Protein AF-A0A3D1LJN3-F1 (afdb_monomer)

Sequence (270 aa):
MKQQLTRYVVLFALLAFSLPVADAAMQCNGCHGTTTPVDYRPLDEASRNPATGGFQGNHRTHMDAPAAPSACGTCHPGSPAYISGHRNGKIKISSRINNSPLITTYKNSTSAFNQSATPAQGSCNYVNCHFENVTPAWGSNPAATSCTTCHTTPP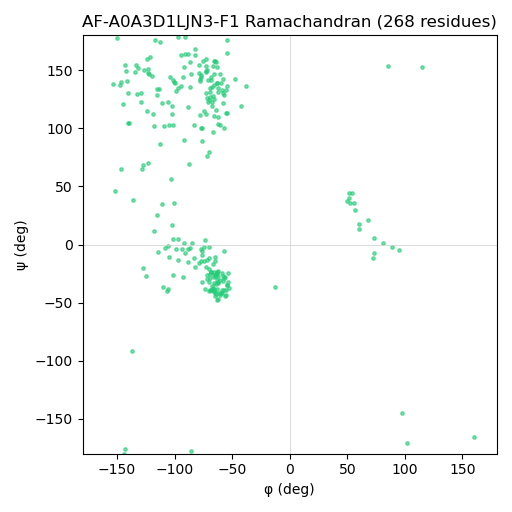NGGSSGAAGSHAKHAQYFPGTSNCLKCHANNTGFQHATSAGNRNLAISFAAAPNNGSGVYSGALNDYLPSQTNSFGNCTATYCHSPGTKSASFNPPNQIATWGGTLGCAGCHAAT

Secondary structure (DSSP, 8-state):
-HHHHHHHHHHHHHHHH----------GGGTSSEETTEE-SPEE-SS-BTTTTEESS-HHHHSPSSPPTTGGGGTSTTGGG--GGG-SSEEE--TTGGG-SS--EETTBSSEEE--SSPPP--EES-GGGTTPPPPPTT--GGG--HHHH--SS----TTTTHHHHHHHHHHS-SGGGGGGTB----S---TTT-SS----B---STTTTT--EE-S-SS--STTS-----EEES-GGGS-S--SSS----SS-EETTS---HHHHS---

pLDDT: mean 78.91, std 12.16, range [38.41, 94.62]

Mean predicted aligned error: 10.95 Å

Foldseek 3Di:
DVVVVVVVVVVVVVVVVPDPPPPPFCDLQLQAAHVVVDANHHAQDPFQDRVGNHHHFDRPVQDDPRDDQVRCCLFQPPSNVDTPPPPPQKGFGALQRPNQPHGKDFVNDRTIDGDDRDDDFGWIARYVQQLRHTDHTGNPDPVVDDPCSRCDVVRDDDPAFQVVLSVVVCVVQPDPVSVVQFFPDDPDDDGCVSPPPDFGHTFNCDPPLVGFWDWPFTRPQRRNPGPGDWTWIWRGPVQALPPPPDPGHHFCATDTGSDDQDNCRNHPDD

Radius of gyration: 29.04 Å; Cα contacts (8 Å, |Δi|>4): 415; chains: 1; bounding box: 102×29×74 Å

Solvent-accessible surface area (backbone atoms only — not comparable to full-atom values): 15836 Å² total; per-residue (Å²): 112,73,72,58,54,54,52,53,53,53,52,53,52,54,57,68,74,63,60,76,81,77,73,77,74,58,50,68,30,75,58,19,15,34,72,84,69,66,19,46,46,35,37,62,33,97,47,70,34,81,91,54,14,20,30,63,36,49,50,61,81,76,46,68,87,67,36,57,53,58,68,46,30,51,47,25,65,65,36,64,75,61,51,75,82,64,76,74,59,54,49,54,39,37,37,37,23,71,74,20,93,47,74,12,28,46,71,87,35,46,45,65,45,75,67,58,91,75,66,82,67,38,31,45,30,26,27,46,66,54,64,48,40,76,48,71,45,56,48,55,71,68,87,77,61,53,73,64,74,79,48,50,88,75,59,82,41,58,102,70,47,52,33,58,44,49,54,58,48,39,75,81,41,62,61,78,79,43,49,50,45,40,28,66,84,76,93,64,94,73,60,46,83,73,52,85,79,65,50,62,57,73,44,29,54,34,82,90,31,64,54,35,44,48,71,72,33,72,40,75,54,79,44,84,89,50,87,62,59,70,23,42,53,44,70,37,66,92,62,26,39,82,68,80,87,53,100,73,49,79,29,77,40,81,45,40,57,53,58,86,78,57,70,58,25,34,36,83,79,127

Structure (mmCIF, N/CA/C/O backbone):
data_AF-A0A3D1LJN3-F1
#
_entry.id   AF-A0A3D1LJN3-F1
#
loop_
_atom_site.group_PDB
_atom_site.id
_atom_site.type_symbol
_atom_site.label_atom_id
_atom_site.label_alt_id
_atom_site.label_comp_id
_atom_site.label_asym_id
_atom_site.label_entity_id
_atom_site.label_seq_id
_atom_site.pdbx_PDB_ins_code
_atom_site.Cartn_x
_atom_site.Cartn_y
_atom_site.Cartn_z
_atom_site.occupancy
_atom_site.B_iso_or_equiv
_atom_site.auth_seq_id
_atom_site.auth_comp_id
_atom_site.auth_asym_id
_atom_site.auth_atom_id
_atom_site.pdbx_PDB_model_num
ATOM 1 N N . MET A 1 1 ? -72.457 -0.306 32.632 1.00 60.03 1 MET A N 1
ATOM 2 C CA . MET A 1 1 ? -71.207 0.293 33.167 1.00 60.03 1 MET A CA 1
ATOM 3 C C . MET A 1 1 ? -70.113 -0.723 33.506 1.00 60.03 1 MET A C 1
ATOM 5 O O . MET A 1 1 ? -69.015 -0.554 32.996 1.00 60.03 1 MET A O 1
ATOM 9 N N . LYS A 1 2 ? -70.360 -1.786 34.294 1.00 53.78 2 LYS A N 1
ATOM 10 C CA . LYS A 1 2 ? -69.294 -2.723 34.730 1.00 53.78 2 LYS A CA 1
ATOM 11 C C . LYS A 1 2 ? -68.526 -3.426 33.591 1.00 53.78 2 LYS A C 1
ATOM 13 O O . LYS A 1 2 ? -67.308 -3.465 33.642 1.00 53.78 2 LYS A O 1
ATOM 18 N N . GLN A 1 3 ? -69.200 -3.889 32.533 1.00 56.59 3 GLN A N 1
ATOM 19 C CA . GLN A 1 3 ? -68.536 -4.565 31.399 1.00 56.59 3 GLN A CA 1
ATOM 20 C C . GLN A 1 3 ? -67.665 -3.646 30.524 1.00 56.59 3 GLN A C 1
ATOM 22 O O . GLN A 1 3 ? -66.691 -4.110 29.934 1.00 56.59 3 GLN A O 1
ATOM 27 N N . GLN A 1 4 ? -67.988 -2.351 30.433 1.00 58.22 4 GLN A N 1
ATOM 28 C CA . GLN A 1 4 ? -67.151 -1.408 29.687 1.00 58.22 4 GLN A CA 1
ATOM 29 C C . GLN A 1 4 ? -65.866 -1.091 30.453 1.00 58.22 4 GLN A C 1
ATOM 31 O O . GLN A 1 4 ? -64.800 -1.069 29.849 1.00 58.22 4 GLN A O 1
ATOM 36 N N . LEU A 1 5 ? -65.942 -0.964 31.782 1.00 65.75 5 LEU A N 1
ATOM 37 C CA . LEU A 1 5 ? -64.768 -0.721 32.620 1.00 65.75 5 LEU A CA 1
ATOM 38 C C . LEU A 1 5 ? -63.750 -1.873 32.529 1.00 65.75 5 LEU A C 1
ATOM 40 O O . LEU A 1 5 ? -62.558 -1.628 32.377 1.00 65.75 5 LEU A O 1
ATOM 44 N N . THR A 1 6 ? -64.212 -3.129 32.524 1.00 68.56 6 THR A N 1
ATOM 45 C CA . THR A 1 6 ? -63.332 -4.304 32.379 1.00 68.56 6 THR A CA 1
ATOM 46 C C . THR A 1 6 ? -62.656 -4.355 31.008 1.00 68.56 6 THR A C 1
ATOM 48 O O . THR A 1 6 ? -61.475 -4.679 30.924 1.00 68.56 6 THR A O 1
ATOM 51 N N . ARG A 1 7 ? -63.364 -3.984 29.930 1.00 68.31 7 ARG A N 1
ATOM 52 C CA . ARG A 1 7 ? -62.777 -3.911 28.582 1.00 68.31 7 ARG A CA 1
ATOM 53 C C . ARG A 1 7 ? -61.684 -2.850 28.483 1.00 68.31 7 ARG A C 1
ATOM 55 O O . ARG A 1 7 ? -60.641 -3.142 27.909 1.00 68.31 7 ARG A O 1
ATOM 62 N N . TYR A 1 8 ? -61.884 -1.668 29.066 1.00 69.31 8 TYR A N 1
ATOM 63 C CA . TYR A 1 8 ? -60.863 -0.617 29.053 1.00 69.31 8 TYR A CA 1
ATOM 64 C C . TYR A 1 8 ? -59.632 -0.986 29.887 1.00 69.31 8 TYR A C 1
ATOM 66 O O . TYR A 1 8 ? -58.520 -0.757 29.427 1.00 69.31 8 TYR A O 1
ATOM 74 N N . VAL A 1 9 ? -59.805 -1.625 31.050 1.00 71.38 9 VAL A N 1
ATOM 75 C CA . VAL A 1 9 ? -58.680 -2.075 31.894 1.00 71.38 9 VAL A CA 1
ATOM 76 C C . VAL A 1 9 ? -57.852 -3.166 31.205 1.00 71.38 9 VAL A C 1
ATOM 78 O O . VAL A 1 9 ? -56.626 -3.111 31.241 1.00 71.38 9 VAL A O 1
ATOM 81 N N . VAL A 1 10 ? -58.494 -4.121 30.522 1.00 70.81 10 VAL A N 1
ATOM 82 C CA . VAL A 1 10 ? -57.787 -5.177 29.773 1.00 70.81 10 VAL A CA 1
ATOM 83 C C . VAL A 1 10 ? -57.066 -4.610 28.545 1.00 70.81 10 VAL A C 1
ATOM 85 O O . VAL A 1 10 ? -55.932 -5.003 28.281 1.00 70.81 10 VAL A O 1
ATOM 88 N N . LEU A 1 11 ? -57.665 -3.648 27.829 1.00 67.75 11 LEU A N 1
ATOM 89 C CA . LEU A 1 11 ? -57.002 -2.979 26.702 1.00 67.75 11 LEU A CA 1
ATOM 90 C C . LEU A 1 11 ? -55.782 -2.161 27.158 1.00 67.75 11 LEU A C 1
ATOM 92 O O . LEU A 1 11 ? -54.745 -2.194 26.501 1.00 67.75 11 LEU A O 1
ATOM 96 N N . PHE A 1 12 ? -55.887 -1.462 28.294 1.00 64.38 12 PHE A N 1
ATOM 97 C CA . PHE A 1 12 ? -54.785 -0.678 28.863 1.00 64.38 12 PHE A CA 1
ATOM 98 C C . PHE A 1 12 ? -53.646 -1.570 29.370 1.00 64.38 12 PHE A C 1
ATOM 100 O O . PHE A 1 12 ? -52.478 -1.251 29.164 1.00 64.38 12 PHE A O 1
ATOM 107 N N . ALA A 1 13 ? -53.973 -2.713 29.983 1.00 63.62 13 ALA A N 1
ATOM 108 C CA . ALA A 1 13 ? -52.983 -3.699 30.402 1.00 63.62 13 ALA A CA 1
ATOM 109 C C . ALA A 1 13 ? -52.259 -4.317 29.194 1.00 63.62 13 ALA A C 1
ATOM 111 O O . ALA A 1 13 ? -51.035 -4.394 29.191 1.00 63.62 13 ALA A O 1
ATOM 112 N N . LEU A 1 14 ? -52.983 -4.683 28.132 1.00 62.03 14 LEU A N 1
ATOM 113 C CA . LEU A 1 14 ? -52.372 -5.223 26.912 1.00 62.03 14 LEU A CA 1
ATOM 114 C C . LEU A 1 14 ? -51.450 -4.207 26.221 1.00 62.03 14 LEU A C 1
ATOM 116 O O . LEU A 1 14 ? -50.375 -4.595 25.780 1.00 62.03 14 LEU A O 1
ATOM 120 N N . LEU A 1 15 ? -51.818 -2.919 26.202 1.00 60.72 15 LEU A N 1
ATOM 121 C CA . LEU A 1 15 ? -50.973 -1.837 25.677 1.00 60.72 15 LEU A CA 1
ATOM 122 C C . LEU A 1 15 ? -49.719 -1.582 26.532 1.00 60.72 15 LEU A C 1
ATOM 124 O O . LEU A 1 15 ? -48.657 -1.293 25.982 1.00 60.72 15 LEU A O 1
ATOM 128 N N . ALA A 1 16 ? -49.818 -1.720 27.858 1.00 60.47 16 ALA A N 1
ATOM 129 C CA . ALA A 1 16 ? -48.688 -1.544 28.773 1.00 60.47 16 ALA A CA 1
ATOM 130 C C . ALA A 1 16 ? -47.666 -2.697 28.701 1.00 60.47 16 ALA A C 1
ATOM 132 O O . ALA A 1 16 ? -46.477 -2.464 28.902 1.00 60.47 16 ALA A O 1
ATOM 133 N N . PHE A 1 17 ? -48.104 -3.919 28.373 1.00 59.41 17 PHE A N 1
ATOM 134 C CA . PHE A 1 17 ? -47.227 -5.091 28.216 1.00 59.41 17 PHE A CA 1
ATOM 135 C C . PHE A 1 17 ? -46.702 -5.302 26.785 1.00 59.41 17 PHE A C 1
ATOM 137 O O . PHE A 1 17 ? -45.839 -6.151 26.578 1.00 59.41 17 PHE A O 1
ATOM 144 N N . SER A 1 18 ? -47.185 -4.538 25.800 1.00 57.66 18 SER A N 1
ATOM 145 C CA . SER A 1 18 ? -46.732 -4.615 24.402 1.00 57.66 18 SER A CA 1
ATOM 146 C C . SER A 1 18 ? -45.676 -3.578 24.018 1.00 57.66 18 SER A C 1
ATOM 148 O O . SER A 1 18 ? -45.321 -3.492 22.844 1.00 57.66 18 SER A O 1
ATOM 150 N N . LEU A 1 19 ? -45.183 -2.768 24.960 1.00 55.41 19 LEU A N 1
ATOM 151 C CA . LEU A 1 19 ? -44.087 -1.850 24.666 1.00 55.41 19 LEU A CA 1
ATOM 152 C C . LEU A 1 19 ? -42.798 -2.670 24.525 1.00 55.41 19 LEU A C 1
ATOM 154 O O . LEU A 1 19 ? -42.343 -3.233 25.524 1.00 55.41 19 LEU A O 1
ATOM 158 N N . PRO A 1 20 ? -42.194 -2.769 23.325 1.00 57.88 20 PRO A N 1
ATOM 159 C CA . PRO A 1 20 ? -40.855 -3.313 23.231 1.00 57.88 20 PRO A CA 1
ATOM 160 C C . PRO A 1 20 ? -39.967 -2.433 24.108 1.00 57.88 20 PRO A C 1
ATOM 162 O O . PRO A 1 20 ? -39.899 -1.218 23.914 1.00 57.88 20 PRO A O 1
ATOM 165 N N . VAL A 1 21 ? -39.310 -3.036 25.097 1.00 56.06 21 VAL A N 1
ATOM 166 C CA . VAL A 1 21 ? -38.147 -2.419 25.730 1.00 56.06 21 VAL A CA 1
ATOM 167 C C . VAL A 1 21 ? -37.152 -2.156 24.607 1.00 56.06 21 VAL A C 1
ATOM 169 O O . VAL A 1 21 ? -36.501 -3.065 24.097 1.00 56.06 21 VAL A O 1
ATOM 172 N N . ALA A 1 22 ? -37.112 -0.910 24.146 1.00 52.47 22 ALA A N 1
ATOM 173 C CA . ALA A 1 22 ? -36.088 -0.433 23.244 1.00 52.47 22 ALA A CA 1
ATOM 174 C C . ALA A 1 22 ? -34.801 -0.315 24.063 1.00 52.47 22 ALA A C 1
ATOM 176 O O . ALA A 1 22 ? -34.413 0.775 24.477 1.00 52.47 22 ALA A O 1
ATOM 177 N N . ASP A 1 23 ? -34.160 -1.450 24.343 1.00 55.81 23 ASP A N 1
ATOM 178 C CA . ASP A 1 23 ? -32.767 -1.450 24.761 1.00 55.81 23 ASP A CA 1
ATOM 179 C C . ASP A 1 23 ? -31.979 -0.875 23.588 1.00 55.81 23 ASP A C 1
ATOM 181 O O . ASP A 1 23 ? -31.803 -1.514 22.545 1.00 55.81 23 ASP A O 1
ATOM 185 N N . ALA A 1 24 ? -31.569 0.385 23.718 1.00 59.25 24 ALA A N 1
ATOM 186 C CA . ALA A 1 24 ? -30.700 1.016 22.747 1.00 59.25 24 ALA A CA 1
ATOM 187 C C . ALA A 1 24 ? -29.401 0.205 22.709 1.00 59.25 24 ALA A C 1
ATOM 189 O O . ALA A 1 24 ? -28.572 0.293 23.616 1.00 59.25 24 ALA A O 1
ATOM 190 N N . ALA A 1 25 ? -29.246 -0.625 21.676 1.00 68.44 25 ALA A N 1
ATOM 191 C CA . ALA A 1 25 ? -28.063 -1.449 21.503 1.00 68.44 25 ALA A CA 1
ATOM 192 C C . ALA A 1 25 ? -26.828 -0.540 21.515 1.00 68.44 25 ALA A C 1
ATOM 194 O O . ALA A 1 25 ? -26.653 0.286 20.614 1.00 68.44 25 ALA A O 1
ATOM 195 N N . MET A 1 26 ? -25.987 -0.673 22.548 1.00 74.94 26 MET A N 1
ATOM 196 C CA . MET A 1 26 ? -24.767 0.117 22.672 1.00 74.94 26 MET A CA 1
ATOM 197 C C . MET A 1 26 ? -23.856 -0.213 21.490 1.00 74.94 26 MET A C 1
ATOM 199 O O . MET A 1 26 ? -23.301 -1.310 21.379 1.00 74.94 26 MET A O 1
ATOM 203 N N . GLN A 1 27 ? -23.733 0.772 20.609 1.00 82.44 27 GLN A N 1
ATOM 204 C CA . GLN A 1 27 ? -22.909 0.745 19.413 1.00 82.44 27 GLN A CA 1
ATOM 205 C C . GLN A 1 27 ? -21.423 0.841 19.782 1.00 82.44 27 GLN A C 1
ATOM 207 O O . GLN A 1 27 ? -21.073 1.326 20.861 1.00 82.44 27 GLN A O 1
ATOM 212 N N . CYS A 1 28 ? -20.528 0.429 18.876 1.00 83.38 28 CYS A N 1
ATOM 213 C CA . CYS A 1 28 ? -19.083 0.508 19.117 1.00 83.38 28 CYS A CA 1
ATOM 214 C C . CYS A 1 28 ? -18.631 1.931 19.503 1.00 83.38 28 CYS A C 1
ATOM 216 O O . CYS A 1 28 ? -17.786 2.069 20.381 1.00 83.38 28 CYS A O 1
ATOM 218 N N . ASN A 1 29 ? -19.254 2.978 18.954 1.00 84.12 29 ASN A N 1
ATOM 219 C CA . ASN A 1 29 ? -18.946 4.381 19.236 1.00 84.12 29 ASN A CA 1
ATOM 220 C C . ASN A 1 29 ? -19.459 4.899 20.579 1.00 84.12 29 ASN A C 1
ATOM 222 O O . ASN A 1 29 ? -19.086 5.993 20.983 1.00 84.12 29 ASN A O 1
ATOM 226 N N . GLY A 1 30 ? -20.227 4.092 21.314 1.00 82.31 30 GLY A N 1
ATOM 227 C CA . GLY A 1 30 ? -20.477 4.326 22.735 1.00 82.31 30 GLY A CA 1
ATOM 228 C C . GLY A 1 30 ? -19.274 3.992 23.627 1.00 82.31 30 GLY A C 1
ATOM 229 O O . GLY A 1 30 ? -19.264 4.352 24.798 1.00 82.31 30 GLY A O 1
ATOM 230 N N . CYS A 1 31 ? -18.268 3.282 23.106 1.00 82.56 31 CYS A N 1
ATOM 231 C CA . CYS A 1 31 ? -17.025 2.958 23.820 1.00 82.56 31 CYS A CA 1
ATOM 232 C C . CYS A 1 31 ? -15.753 3.342 23.040 1.00 82.56 31 CYS A C 1
ATOM 234 O O . CYS A 1 31 ? -14.689 3.449 23.647 1.00 82.56 31 CYS A O 1
ATOM 236 N N . HIS A 1 32 ? -15.851 3.512 21.719 1.00 85.69 32 HIS A N 1
ATOM 237 C CA . HIS A 1 32 ? -14.741 3.727 20.790 1.00 85.69 32 HIS A CA 1
ATOM 238 C C . HIS A 1 32 ? -15.101 4.769 19.723 1.00 85.69 32 HIS A C 1
ATOM 240 O O . HIS A 1 32 ? -15.790 4.448 18.760 1.00 85.69 32 HIS A O 1
ATOM 246 N N . GLY A 1 33 ? -14.587 5.992 19.837 1.00 87.88 33 GLY A N 1
ATOM 247 C CA . GLY A 1 33 ? -14.797 7.033 18.827 1.00 87.88 33 GLY A CA 1
ATOM 248 C C . GLY A 1 33 ? -15.929 8.000 19.170 1.00 87.88 33 GLY A C 1
ATOM 249 O O . GLY A 1 33 ? -16.083 8.370 20.327 1.00 87.88 33 GLY A O 1
ATOM 250 N N . THR A 1 34 ? -16.670 8.481 18.169 1.00 86.38 34 THR A N 1
ATOM 251 C CA . THR A 1 34 ? -17.609 9.609 18.317 1.00 86.38 34 THR A CA 1
ATOM 252 C C . THR A 1 34 ? -19.018 9.280 17.830 1.00 86.38 34 THR A C 1
ATOM 254 O O . THR A 1 34 ? -19.225 8.469 16.926 1.00 86.38 34 THR A O 1
ATOM 257 N N . THR A 1 35 ? -20.019 9.918 18.436 1.00 86.12 35 THR A N 1
ATOM 258 C CA . THR A 1 35 ? -21.441 9.767 18.081 1.00 86.12 35 THR A CA 1
ATOM 259 C C . THR A 1 35 ? -21.922 10.796 17.066 1.00 86.12 35 THR A C 1
ATOM 261 O O . THR A 1 35 ? -22.800 10.478 16.267 1.00 86.12 35 THR A O 1
ATOM 264 N N . THR A 1 36 ? -21.314 11.985 17.034 1.00 86.44 36 THR A N 1
ATOM 265 C CA . THR A 1 36 ? -21.682 13.057 16.102 1.00 86.44 36 THR A CA 1
ATOM 266 C C . THR A 1 36 ? -20.426 13.765 15.571 1.00 86.44 36 THR A C 1
ATOM 268 O O . THR A 1 36 ? -19.833 14.555 16.304 1.00 86.44 36 THR A O 1
ATOM 271 N N . PRO A 1 37 ? -20.006 13.510 14.315 1.00 87.88 37 PRO A N 1
ATOM 272 C CA . PRO A 1 37 ? -20.503 12.451 13.433 1.00 87.88 37 PRO A CA 1
ATOM 273 C C . PRO A 1 37 ? -20.197 11.053 13.996 1.00 87.88 37 PRO A C 1
ATOM 275 O O . PRO A 1 37 ? -19.271 10.879 14.796 1.00 87.88 37 PRO A O 1
ATOM 278 N N . VAL A 1 38 ? -20.978 10.057 13.568 1.00 88.88 38 VAL A N 1
ATOM 279 C CA . VAL A 1 38 ? -20.729 8.652 13.911 1.00 88.88 38 VAL A CA 1
ATOM 280 C C . VAL A 1 38 ? -19.393 8.230 13.310 1.00 88.88 38 VAL A C 1
ATOM 282 O O . VAL A 1 38 ? -19.236 8.203 12.092 1.00 88.88 38 VAL A O 1
ATOM 285 N N . ASP A 1 39 ? -18.440 7.894 14.170 1.00 90.88 39 ASP A N 1
ATOM 286 C CA . ASP A 1 39 ? -17.138 7.368 13.786 1.00 90.88 39 ASP A CA 1
ATOM 287 C C . ASP A 1 39 ? -16.698 6.342 14.824 1.00 90.88 39 ASP A C 1
ATOM 289 O O . ASP A 1 39 ? -16.584 6.650 16.009 1.00 90.88 39 ASP A O 1
ATOM 293 N N . TYR A 1 40 ? -16.459 5.115 14.378 1.00 89.44 40 TYR A N 1
ATOM 294 C CA . TYR A 1 40 ? -16.095 4.007 15.254 1.00 89.44 40 TYR A CA 1
ATOM 295 C C . TYR A 1 40 ? -14.585 3.918 15.516 1.00 89.44 40 TYR A C 1
ATOM 297 O O . TYR A 1 40 ? -14.142 3.063 16.287 1.00 89.44 40 TYR A O 1
ATOM 305 N N . ARG A 1 41 ? -13.775 4.786 14.887 1.00 90.62 41 ARG A N 1
ATOM 306 C CA . ARG A 1 41 ? -12.332 4.863 15.149 1.00 90.62 41 ARG A CA 1
ATOM 307 C C . ARG A 1 41 ? -12.092 5.452 16.542 1.00 90.62 41 ARG A C 1
ATOM 309 O O . ARG A 1 41 ? -12.520 6.591 16.786 1.00 90.62 41 ARG A O 1
ATOM 316 N N . PRO A 1 42 ? -11.358 4.748 17.427 1.00 90.19 42 PRO A N 1
ATOM 317 C CA . PRO A 1 42 ? -10.894 5.321 18.683 1.00 90.19 42 PRO A CA 1
ATOM 318 C C . PRO A 1 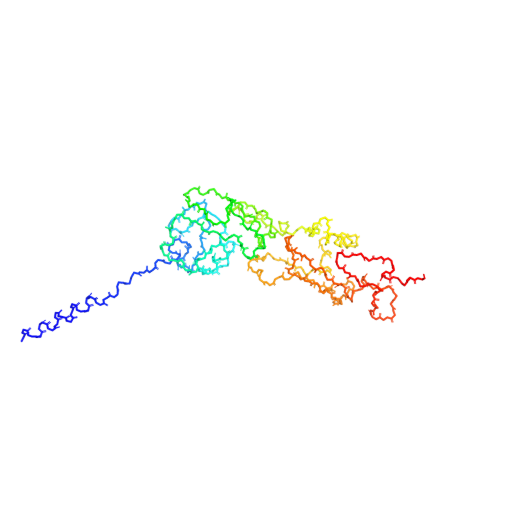42 ? -10.257 6.697 18.472 1.00 90.19 42 PRO A C 1
ATOM 320 O O . PRO A 1 42 ? -9.593 6.937 17.462 1.00 90.19 42 PRO A O 1
ATOM 323 N N . LEU A 1 43 ? -10.484 7.619 19.406 1.00 88.12 43 LEU A N 1
ATOM 324 C CA . LEU A 1 43 ? -9.670 8.830 19.474 1.00 88.12 43 LEU A CA 1
ATOM 325 C C . LEU A 1 43 ? -8.260 8.436 19.919 1.00 88.12 43 LEU A C 1
ATOM 327 O O . LEU A 1 43 ? -8.109 7.630 20.836 1.00 88.12 43 LEU A O 1
ATOM 331 N N . ASP A 1 44 ? -7.247 8.981 19.253 1.00 87.81 44 ASP A N 1
ATOM 332 C CA . ASP A 1 44 ? -5.851 8.741 19.604 1.00 87.81 44 ASP A CA 1
ATOM 333 C C . ASP A 1 44 ? -5.466 9.700 20.741 1.00 87.81 44 ASP A C 1
ATOM 335 O O . ASP A 1 44 ? -5.291 10.899 20.532 1.00 87.81 44 ASP A O 1
ATOM 339 N N . GLU A 1 45 ? -5.400 9.176 21.964 1.00 86.06 45 GLU A N 1
ATOM 340 C CA . GLU A 1 45 ? -5.122 9.937 23.190 1.00 86.06 45 GLU A CA 1
ATOM 341 C C . GLU A 1 45 ? -3.916 9.356 23.936 1.00 86.06 45 GLU A C 1
ATOM 343 O O . GLU A 1 45 ? -3.560 8.200 23.756 1.00 86.06 45 GLU A O 1
ATOM 348 N N . ALA A 1 46 ? -3.273 10.120 24.821 1.00 83.88 46 ALA A N 1
ATOM 349 C CA . ALA A 1 46 ? -2.101 9.626 25.558 1.00 83.88 46 ALA A CA 1
ATOM 350 C C . ALA A 1 46 ? -2.410 8.414 26.465 1.00 83.88 46 ALA A C 1
ATOM 352 O O . ALA A 1 46 ? -1.515 7.642 26.811 1.00 83.88 46 ALA A O 1
ATOM 353 N N . SER A 1 47 ? -3.673 8.241 26.854 1.00 82.12 47 SER A N 1
ATOM 354 C CA . SER A 1 47 ? -4.146 7.166 27.722 1.00 82.12 47 SER A CA 1
ATOM 355 C C . SER A 1 47 ? -5.597 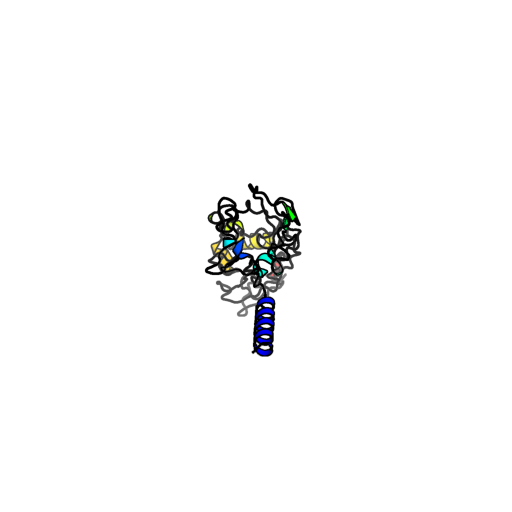6.800 27.393 1.00 82.12 47 SER A C 1
ATOM 357 O O . SER A 1 47 ? -6.218 7.373 26.499 1.00 82.12 47 SER A O 1
ATOM 359 N N . ARG A 1 48 ? -6.143 5.790 28.083 1.00 83.12 48 ARG A N 1
ATOM 360 C CA . ARG A 1 48 ? -7.551 5.418 27.926 1.00 83.12 48 ARG A CA 1
ATOM 361 C C . ARG A 1 48 ? -8.450 6.488 28.545 1.00 83.12 48 ARG A C 1
ATOM 363 O O . ARG A 1 48 ? -8.395 6.698 29.754 1.00 83.12 48 ARG A O 1
ATOM 370 N N . ASN A 1 49 ? -9.350 7.045 27.747 1.00 84.38 49 ASN A N 1
ATOM 371 C CA . ASN A 1 49 ? -10.345 8.017 28.174 1.00 84.38 49 ASN A CA 1
ATOM 372 C C . ASN A 1 49 ? -11.762 7.458 27.962 1.00 84.38 49 ASN A C 1
ATOM 374 O O . ASN A 1 49 ? -12.265 7.428 26.838 1.00 84.38 49 ASN A O 1
ATOM 378 N N . PRO A 1 50 ? -12.429 6.980 29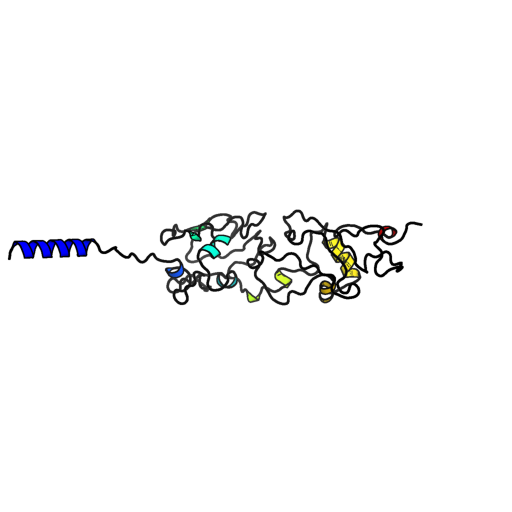.029 1.00 78.50 50 PRO A N 1
ATOM 379 C CA . PRO A 1 50 ? -13.766 6.400 28.919 1.00 78.50 50 PRO A CA 1
ATOM 380 C C . PRO A 1 50 ? -14.851 7.393 28.491 1.00 78.50 50 PRO A C 1
ATOM 382 O O . PRO A 1 50 ? -15.873 6.952 27.979 1.00 78.50 50 PRO A O 1
ATOM 385 N N . ALA A 1 51 ? -14.655 8.699 28.711 1.00 80.88 51 ALA A N 1
ATOM 386 C CA . ALA A 1 51 ? -15.647 9.719 28.371 1.00 80.88 51 ALA A CA 1
ATOM 387 C C . ALA A 1 51 ? -15.682 10.006 26.864 1.00 80.88 51 ALA A C 1
ATOM 389 O O . ALA A 1 51 ? -16.737 10.305 26.314 1.00 80.88 51 ALA A O 1
ATOM 390 N N . THR A 1 52 ? -14.532 9.896 26.202 1.00 79.12 52 THR A N 1
ATOM 391 C CA . THR A 1 52 ? -14.376 10.154 24.765 1.00 79.12 52 THR A CA 1
ATOM 392 C C . THR A 1 52 ? -14.247 8.865 23.949 1.00 79.12 52 THR A C 1
ATOM 394 O O . THR A 1 52 ? -14.276 8.901 22.724 1.00 79.12 52 THR A O 1
ATOM 397 N N . GLY A 1 53 ? -14.060 7.714 24.604 1.00 79.75 53 GLY A N 1
ATOM 398 C CA . GLY A 1 53 ? -13.686 6.466 23.937 1.00 79.75 53 GLY A CA 1
ATOM 399 C C . GLY A 1 53 ? -12.267 6.497 23.357 1.00 79.75 53 GLY A C 1
ATOM 400 O O . GLY A 1 53 ? -11.971 5.742 22.426 1.00 79.75 53 GLY A O 1
ATOM 401 N N . GLY A 1 54 ? -11.413 7.392 23.866 1.00 85.50 54 GLY A N 1
ATOM 402 C CA . GLY A 1 54 ? -10.023 7.556 23.455 1.00 85.50 54 GLY A CA 1
ATOM 403 C C . GLY A 1 54 ? -9.099 6.481 24.022 1.00 85.50 54 GLY A C 1
ATOM 404 O O . GLY A 1 54 ? -9.303 5.976 25.130 1.00 85.50 54 GLY A O 1
ATOM 405 N N . PHE A 1 55 ? -8.084 6.108 23.248 1.00 86.25 55 PHE A N 1
ATOM 406 C CA . PHE A 1 55 ? -7.060 5.136 23.620 1.00 86.25 55 PHE A CA 1
ATOM 407 C C . PHE A 1 55 ? -5.707 5.554 23.057 1.00 86.25 55 PHE A C 1
ATOM 409 O O . PHE A 1 55 ? -5.621 6.187 22.008 1.00 86.25 55 PHE A O 1
ATOM 416 N N . GLN A 1 56 ? -4.641 5.099 23.710 1.00 87.19 56 GLN A N 1
ATOM 417 C CA . GLN A 1 56 ? -3.300 5.237 23.166 1.00 87.19 56 GLN A CA 1
ATOM 418 C C . GLN A 1 56 ? -3.126 4.407 21.899 1.00 87.19 56 GLN A C 1
ATOM 420 O O . GLN A 1 56 ? -3.363 3.195 21.888 1.00 87.19 56 GLN A O 1
ATOM 425 N N . GLY A 1 57 ? -2.709 5.079 20.831 1.00 88.94 57 GLY A N 1
ATOM 426 C CA . GLY A 1 57 ? -2.555 4.483 19.519 1.00 88.94 57 GLY A CA 1
ATOM 427 C C . GLY A 1 57 ? -2.538 5.513 18.404 1.00 88.94 57 GLY A C 1
ATOM 428 O O . GLY A 1 57 ? -2.349 6.696 18.655 1.00 88.94 57 GLY A O 1
ATOM 429 N N . ASN A 1 58 ? -2.706 5.008 17.183 1.00 88.69 58 ASN A N 1
ATOM 430 C CA . ASN A 1 58 ? -2.752 5.780 15.942 1.00 88.69 58 ASN A CA 1
ATOM 431 C C . ASN A 1 58 ? -3.905 5.285 15.038 1.00 88.69 58 ASN A C 1
ATOM 433 O O . ASN A 1 58 ? -3.743 5.142 13.826 1.00 88.69 58 ASN A O 1
ATOM 437 N N . HIS A 1 59 ? -5.059 4.924 15.603 1.00 89.50 59 HIS A N 1
ATOM 438 C CA . HIS A 1 59 ? -6.190 4.382 14.841 1.00 89.50 59 HIS A CA 1
ATOM 439 C C . HIS A 1 59 ? -6.675 5.353 13.765 1.00 89.50 59 HIS A C 1
ATOM 441 O O . HIS A 1 59 ? -6.981 4.926 12.650 1.00 89.50 59 HIS A O 1
ATOM 447 N N . ARG A 1 60 ? -6.714 6.658 14.061 1.00 87.12 60 ARG A N 1
ATOM 448 C CA . ARG A 1 60 ? -7.220 7.665 13.117 1.00 87.12 60 ARG A CA 1
ATOM 449 C C . ARG A 1 60 ? -6.273 7.926 11.960 1.00 87.12 60 ARG A C 1
ATOM 451 O O . ARG A 1 60 ? -6.727 8.413 10.932 1.00 87.12 60 ARG A O 1
ATOM 458 N N . THR A 1 61 ? -4.996 7.573 12.095 1.00 83.25 61 THR A N 1
ATOM 459 C CA . THR A 1 61 ? -4.039 7.646 10.983 1.00 83.25 61 THR A CA 1
ATOM 460 C C . THR A 1 61 ? -4.005 6.377 10.138 1.00 83.25 61 THR A C 1
ATOM 462 O O . THR A 1 61 ? -3.453 6.408 9.043 1.00 83.25 61 THR A O 1
ATOM 465 N N . HIS A 1 62 ? -4.563 5.266 10.632 1.00 85.25 62 HIS A N 1
ATOM 466 C CA . HIS A 1 62 ? -4.570 3.979 9.927 1.00 85.25 62 HIS A CA 1
ATOM 467 C C . HIS A 1 62 ? -5.879 3.684 9.188 1.00 85.25 62 HIS A C 1
ATOM 469 O O . HIS A 1 62 ? -6.010 2.646 8.535 1.00 85.25 62 HIS A O 1
ATOM 475 N N . MET A 1 63 ? -6.871 4.563 9.319 1.00 84.44 63 MET A N 1
ATOM 476 C CA . MET A 1 63 ? -8.224 4.343 8.823 1.00 84.44 63 MET A CA 1
ATOM 477 C C . MET A 1 63 ? -8.837 5.661 8.363 1.00 84.44 63 MET A C 1
ATOM 479 O O . MET A 1 63 ? -8.707 6.668 9.057 1.00 84.44 63 MET A O 1
ATOM 483 N N . ASP A 1 64 ? -9.565 5.638 7.249 1.00 83.69 64 ASP A N 1
ATOM 484 C CA . ASP A 1 64 ? -10.293 6.806 6.751 1.00 83.69 64 ASP A CA 1
ATOM 485 C C . ASP A 1 64 ? -11.450 7.209 7.677 1.00 83.69 64 ASP A C 1
ATOM 487 O O . ASP A 1 64 ? -12.002 6.398 8.425 1.00 83.69 64 ASP A O 1
ATOM 491 N N . ALA A 1 65 ? -11.796 8.495 7.639 1.00 86.88 65 ALA A N 1
ATOM 492 C CA . ALA A 1 65 ? -12.897 9.072 8.397 1.00 86.88 65 ALA A CA 1
ATOM 493 C C . ALA A 1 65 ? -14.185 9.118 7.560 1.00 86.88 65 ALA A C 1
ATOM 495 O O . ALA A 1 65 ? -14.122 9.615 6.434 1.00 86.88 65 ALA A O 1
ATOM 496 N N . PRO A 1 66 ? -15.358 8.758 8.112 1.00 89.12 66 PRO A N 1
ATOM 497 C CA . PRO A 1 66 ? -15.582 7.931 9.303 1.00 89.12 66 PRO A CA 1
ATOM 498 C C . PRO A 1 66 ? -15.408 6.436 8.982 1.00 89.12 66 PRO A C 1
ATOM 500 O O . PRO A 1 66 ? -15.644 6.017 7.850 1.00 89.12 66 PRO A O 1
ATOM 503 N N . ALA A 1 67 ? -15.066 5.605 9.971 1.00 88.81 67 ALA A N 1
ATOM 504 C CA . ALA A 1 67 ? -14.991 4.156 9.749 1.00 88.81 67 ALA A CA 1
ATOM 505 C C . ALA A 1 67 ? -16.194 3.422 10.337 1.00 88.81 67 ALA A C 1
ATOM 507 O O . ALA A 1 67 ? -16.634 3.776 11.424 1.00 88.81 67 ALA A O 1
ATOM 508 N N . ALA A 1 68 ? -16.657 2.367 9.654 1.00 88.81 68 ALA A N 1
ATOM 509 C CA . ALA A 1 68 ? -17.658 1.401 10.125 1.00 88.81 68 ALA A CA 1
ATOM 510 C C . ALA A 1 68 ? -17.004 0.192 10.839 1.00 88.81 68 ALA A C 1
ATOM 512 O O . ALA A 1 68 ? -15.816 -0.061 10.623 1.00 88.81 68 ALA A O 1
ATOM 513 N N . PRO A 1 69 ? -17.747 -0.627 11.617 1.00 87.62 69 PRO A N 1
ATOM 514 C CA . PRO A 1 69 ? -17.187 -1.790 12.323 1.00 87.62 69 PRO A CA 1
ATOM 515 C C . PRO A 1 69 ? -16.462 -2.803 11.425 1.00 87.62 69 PRO A C 1
ATOM 517 O O . PRO A 1 69 ? -15.538 -3.487 11.871 1.00 87.62 69 PRO A O 1
ATOM 520 N N . SER A 1 70 ? -16.850 -2.893 10.149 1.00 88.25 70 SER A N 1
ATOM 521 C CA . SER A 1 70 ? -16.198 -3.753 9.159 1.00 88.25 70 SER A CA 1
ATOM 522 C C . SER A 1 70 ? -14.765 -3.337 8.839 1.00 88.25 70 SER A C 1
ATOM 524 O O . SER A 1 70 ? -13.916 -4.204 8.644 1.00 88.25 70 SER A O 1
ATOM 526 N N . ALA A 1 71 ? -14.466 -2.037 8.866 1.00 88.81 71 ALA A N 1
ATOM 527 C CA . ALA A 1 71 ? -13.126 -1.519 8.602 1.00 88.81 71 ALA A CA 1
ATOM 528 C C . ALA A 1 71 ? -12.118 -1.956 9.679 1.00 88.81 71 ALA A C 1
ATOM 530 O O . ALA A 1 71 ? -10.934 -2.129 9.394 1.00 88.81 71 ALA A O 1
ATOM 531 N N . CYS A 1 72 ? -12.585 -2.203 10.906 1.00 89.38 72 CYS A N 1
ATOM 532 C CA . CYS A 1 72 ? -11.747 -2.712 11.989 1.00 89.38 72 CYS A CA 1
ATOM 533 C C . CYS A 1 72 ? -11.324 -4.174 11.755 1.00 89.38 72 CYS A C 1
ATOM 535 O O . CYS A 1 72 ? -10.322 -4.607 12.321 1.00 89.38 72 CYS A O 1
ATOM 537 N N . GLY A 1 73 ? -12.049 -4.924 10.913 1.00 90.50 73 GLY A N 1
ATOM 538 C CA . GLY A 1 73 ? -11.893 -6.371 10.728 1.00 90.50 73 GLY A CA 1
ATOM 539 C C . GLY A 1 73 ? -10.540 -6.776 10.151 1.00 90.50 73 GLY A C 1
ATOM 540 O O . GLY A 1 73 ? -10.055 -7.869 10.437 1.00 90.50 73 GLY A O 1
ATOM 541 N N . THR A 1 74 ? -9.900 -5.864 9.413 1.00 89.50 74 THR A N 1
ATOM 542 C CA . THR A 1 74 ? -8.538 -6.018 8.880 1.00 89.50 74 THR A CA 1
ATOM 543 C C . THR A 1 74 ? -7.521 -6.316 9.981 1.00 89.50 74 THR A C 1
ATOM 545 O O . THR A 1 74 ? -6.622 -7.138 9.791 1.00 89.50 74 THR A O 1
ATOM 548 N N . CYS A 1 75 ? -7.678 -5.669 11.140 1.00 91.31 75 CYS A N 1
ATOM 549 C CA . CYS A 1 75 ? -6.795 -5.832 12.293 1.00 91.31 75 CYS A CA 1
ATOM 550 C C . CYS A 1 75 ? -7.454 -6.652 13.404 1.00 91.31 75 CYS A C 1
ATOM 552 O O . CYS A 1 75 ? -6.785 -7.466 14.028 1.00 91.31 75 CYS A O 1
ATOM 554 N N . HIS A 1 76 ? -8.750 -6.468 13.644 1.00 91.94 76 HIS A N 1
ATOM 555 C CA . HIS A 1 76 ? -9.514 -7.058 14.741 1.00 91.94 76 HIS A CA 1
ATOM 556 C C . HIS A 1 76 ? -10.549 -8.059 14.204 1.00 91.94 76 HIS A C 1
ATOM 558 O O . HIS A 1 76 ? -11.708 -7.693 13.986 1.00 91.94 76 HIS A O 1
ATOM 564 N N . PRO A 1 77 ? -10.172 -9.333 13.992 1.00 90.44 77 PRO A N 1
ATOM 565 C CA . PRO A 1 77 ? -11.057 -10.314 13.375 1.00 90.44 77 PRO A CA 1
ATOM 566 C C . PRO A 1 77 ? -12.347 -10.487 14.185 1.00 90.44 77 PRO A C 1
ATOM 568 O O . PRO A 1 77 ? -12.316 -10.650 15.406 1.00 90.44 77 PRO A O 1
ATOM 571 N N . GLY A 1 78 ? -13.484 -10.469 13.486 1.00 88.75 78 GLY A N 1
ATOM 572 C CA . GLY A 1 78 ? -14.817 -10.565 14.087 1.00 88.75 78 GLY A CA 1
ATOM 573 C C . GLY A 1 78 ? -15.446 -9.227 14.487 1.00 88.75 78 GLY A C 1
ATOM 574 O O . GLY A 1 78 ? -16.611 -9.226 14.879 1.00 88.75 78 GLY A O 1
ATOM 575 N N . SER A 1 79 ? -14.750 -8.095 14.318 1.00 89.25 79 SER A N 1
ATOM 576 C CA . SER A 1 79 ? -15.302 -6.766 14.623 1.00 89.25 79 SER A CA 1
ATOM 577 C C . SER A 1 79 ? -16.637 -6.407 13.952 1.00 89.25 79 SER A C 1
ATOM 579 O O . SER A 1 79 ? -17.412 -5.714 14.608 1.00 89.25 79 SER A O 1
ATOM 581 N N . PRO A 1 80 ? -16.984 -6.864 12.723 1.00 87.25 80 PRO A N 1
ATOM 582 C CA . PRO A 1 80 ? -18.292 -6.548 12.144 1.00 87.25 80 PRO A CA 1
ATOM 583 C C . PRO A 1 80 ? -19.469 -7.116 12.953 1.00 87.25 80 PRO A C 1
ATOM 585 O O . PRO A 1 80 ? -20.578 -6.606 12.850 1.00 87.25 80 PRO A O 1
ATOM 588 N N . ALA A 1 81 ? -19.234 -8.172 13.739 1.00 86.50 81 ALA A N 1
ATOM 589 C CA . ALA A 1 81 ? -20.245 -8.850 14.548 1.00 86.50 81 ALA A CA 1
ATOM 590 C C . ALA A 1 81 ? -20.192 -8.450 16.034 1.00 86.50 81 ALA A C 1
ATOM 592 O O . ALA A 1 81 ? -20.886 -9.041 16.863 1.00 86.50 81 ALA A O 1
ATOM 593 N N . TYR A 1 82 ? -19.337 -7.493 16.409 1.00 82.56 82 TYR A N 1
ATOM 594 C CA . TYR A 1 82 ? -19.205 -7.084 17.801 1.00 82.56 82 TYR A CA 1
ATOM 595 C C . TYR A 1 82 ? -20.426 -6.295 18.268 1.00 82.56 82 TYR A C 1
ATOM 597 O O . TYR A 1 82 ? -20.792 -5.266 17.712 1.00 82.56 82 TYR A O 1
ATOM 605 N N . ILE A 1 83 ? -21.003 -6.773 19.366 1.00 75.12 83 ILE A N 1
ATOM 606 C CA . ILE A 1 83 ? -22.011 -6.083 20.174 1.00 75.12 83 ILE A CA 1
ATOM 607 C C . ILE A 1 83 ? -21.416 -5.750 21.542 1.00 75.12 83 ILE A C 1
ATOM 609 O O . ILE A 1 83 ? -20.310 -6.186 21.865 1.00 75.12 83 ILE A O 1
ATOM 613 N N . SER A 1 84 ? -22.135 -5.023 22.392 1.00 67.75 84 SER A N 1
ATOM 614 C CA . SER A 1 84 ? -21.647 -4.536 23.696 1.00 67.75 84 SER A CA 1
ATOM 615 C C . SER A 1 84 ? -21.064 -5.635 24.610 1.00 67.75 84 SER A C 1
ATOM 617 O O . SER A 1 84 ? -20.189 -5.363 25.432 1.00 67.75 84 SER A O 1
ATOM 619 N N . GLY A 1 85 ? -21.486 -6.892 24.420 1.00 66.75 85 GLY A N 1
ATOM 620 C CA . GLY A 1 85 ? -20.997 -8.075 25.137 1.00 66.75 85 GLY A CA 1
ATOM 621 C C . GLY A 1 85 ? -19.634 -8.632 24.697 1.00 66.75 85 GLY A C 1
ATOM 622 O O . GLY A 1 85 ? -19.133 -9.549 25.339 1.00 66.75 85 GLY A O 1
ATOM 623 N N . HIS A 1 86 ? -18.979 -8.102 23.655 1.00 80.62 86 HIS A N 1
ATOM 624 C CA . HIS A 1 86 ? -17.664 -8.615 23.219 1.00 80.62 86 HIS A CA 1
ATOM 625 C C . HIS A 1 86 ? -16.509 -8.294 24.199 1.00 80.62 86 HIS A C 1
ATOM 627 O O . HIS A 1 86 ? -15.373 -8.726 23.991 1.00 80.62 86 HIS A O 1
ATOM 633 N N . ARG A 1 87 ? -16.794 -7.560 25.285 1.00 83.88 87 ARG A N 1
ATOM 634 C CA . ARG A 1 87 ? -15.869 -7.192 26.367 1.00 83.88 87 ARG A CA 1
ATOM 635 C C . ARG A 1 87 ? -15.482 -8.399 27.231 1.00 83.88 87 ARG A C 1
ATOM 637 O O . ARG A 1 87 ? -15.966 -8.564 28.344 1.00 83.88 87 ARG A O 1
ATOM 644 N N . ASN A 1 88 ? -14.552 -9.212 26.751 1.00 86.00 88 ASN A N 1
ATOM 645 C CA . ASN A 1 88 ? -14.009 -10.366 27.482 1.00 86.00 88 ASN A CA 1
ATOM 646 C C . ASN A 1 88 ? -12.614 -10.108 28.092 1.00 86.00 88 ASN A C 1
ATOM 648 O O . ASN A 1 88 ? -11.882 -11.049 28.394 1.00 86.00 88 ASN A O 1
ATOM 652 N N . GLY A 1 89 ? -12.217 -8.836 28.211 1.00 87.62 89 GLY A N 1
ATOM 653 C CA . GLY A 1 89 ? -10.904 -8.431 28.723 1.00 87.62 89 GLY A CA 1
ATOM 654 C C . GLY A 1 89 ? -9.735 -8.687 27.767 1.00 87.62 89 GLY A C 1
ATOM 655 O O . GLY A 1 89 ? -8.587 -8.462 28.146 1.00 87.62 89 GLY A O 1
ATOM 656 N N . LYS A 1 90 ? -9.993 -9.130 26.530 1.00 89.00 90 LYS A N 1
ATOM 657 C CA . LYS A 1 90 ? -8.963 -9.386 25.519 1.00 89.00 90 LYS A CA 1
ATOM 658 C C . LYS A 1 90 ? -9.169 -8.517 24.283 1.00 89.00 90 LYS A C 1
ATOM 660 O O . LYS A 1 90 ? -10.291 -8.276 23.851 1.00 89.00 90 LYS A O 1
ATOM 665 N N . ILE A 1 91 ? -8.067 -8.093 23.679 1.00 88.75 91 ILE A N 1
ATOM 666 C CA . ILE A 1 91 ? -8.033 -7.498 22.342 1.00 88.75 91 ILE A CA 1
ATOM 667 C C . ILE A 1 91 ? -7.524 -8.575 21.396 1.00 88.75 91 ILE A C 1
ATOM 669 O O . ILE A 1 91 ? -6.418 -9.082 21.573 1.00 88.75 91 ILE A O 1
ATOM 673 N N . LYS A 1 92 ? -8.347 -8.947 20.414 1.00 91.00 92 LYS A N 1
ATOM 674 C CA . LYS A 1 92 ? -7.961 -9.874 19.346 1.00 91.00 92 LYS A CA 1
ATOM 675 C C . LYS A 1 92 ? -7.310 -9.099 18.212 1.00 91.00 92 LYS A C 1
ATOM 677 O O . LYS A 1 92 ? -7.863 -8.090 17.793 1.00 91.00 92 LYS A O 1
ATOM 682 N N . ILE A 1 93 ? -6.204 -9.597 17.689 1.00 92.19 93 ILE A N 1
ATOM 683 C CA . ILE A 1 93 ? -5.538 -9.117 16.490 1.00 92.19 93 ILE A CA 1
ATOM 684 C C . ILE A 1 93 ? -5.438 -10.260 15.473 1.00 92.19 93 ILE A C 1
ATOM 686 O O . ILE A 1 93 ? -5.342 -11.429 15.846 1.00 92.19 93 ILE A O 1
ATOM 690 N N . SER A 1 94 ? -5.518 -9.942 14.185 1.00 92.81 94 SER A N 1
ATOM 691 C CA . SER A 1 94 ? -5.329 -10.919 13.117 1.00 92.81 94 SER A CA 1
ATOM 692 C C . SER A 1 94 ? -3.875 -11.386 13.091 1.00 92.81 94 SER A C 1
ATOM 694 O O . SER A 1 94 ? -2.955 -10.572 13.118 1.00 92.81 94 SER A O 1
ATOM 696 N N . SER A 1 95 ? -3.664 -12.695 12.953 1.00 94.19 95 SER A N 1
ATOM 697 C CA . SER A 1 95 ? -2.339 -13.273 12.706 1.00 94.19 95 SER A CA 1
ATOM 698 C C . SER A 1 95 ? -1.850 -13.047 11.270 1.00 94.19 95 SER A C 1
ATOM 700 O O . SER A 1 95 ? -0.775 -13.520 10.918 1.00 94.19 95 SER A O 1
ATOM 702 N N . ARG A 1 96 ? -2.659 -12.417 10.409 1.00 92.12 96 ARG A N 1
ATOM 703 C CA . ARG A 1 96 ? -2.372 -12.140 8.992 1.00 92.12 96 ARG A CA 1
ATOM 704 C C . ARG A 1 96 ? -3.010 -10.810 8.591 1.00 92.12 96 ARG A C 1
ATOM 706 O O . ARG A 1 96 ? -3.967 -10.775 7.815 1.00 92.12 96 ARG A O 1
ATOM 713 N N . ILE A 1 97 ? -2.540 -9.707 9.175 1.00 90.56 97 ILE A N 1
ATOM 714 C CA . ILE A 1 97 ? -3.115 -8.378 8.908 1.00 90.56 97 ILE A CA 1
ATOM 715 C C . ILE A 1 97 ? -2.936 -8.037 7.427 1.00 90.56 97 ILE A C 1
ATOM 717 O O . ILE A 1 97 ? -1.840 -8.168 6.876 1.00 90.56 97 ILE A O 1
ATOM 721 N N . ASN A 1 98 ? -4.029 -7.599 6.795 1.00 86.88 98 ASN A N 1
ATOM 722 C CA . ASN A 1 98 ? -4.096 -7.288 5.365 1.00 86.88 98 ASN A CA 1
ATOM 723 C C . ASN A 1 98 ? -3.577 -8.437 4.474 1.00 86.88 98 ASN A C 1
ATOM 725 O O . ASN A 1 98 ? -2.785 -8.226 3.555 1.00 86.88 98 ASN A O 1
ATOM 729 N N . ASN A 1 99 ? -3.989 -9.671 4.787 1.00 87.88 99 ASN A N 1
ATOM 730 C CA . ASN A 1 99 ? -3.610 -10.882 4.054 1.00 87.88 99 ASN A CA 1
ATOM 731 C C . ASN A 1 99 ? -2.091 -11.088 3.942 1.00 87.88 99 ASN A C 1
ATOM 733 O O . ASN A 1 99 ? -1.608 -11.559 2.914 1.00 87.88 99 ASN A O 1
ATOM 737 N N . SER A 1 100 ? -1.324 -10.726 4.978 1.00 88.12 100 SER A N 1
ATOM 738 C CA . SER A 1 100 ? 0.120 -10.973 4.961 1.00 88.12 100 SER A CA 1
ATOM 739 C C . SER A 1 100 ? 0.434 -12.465 4.722 1.00 88.12 100 SER A C 1
ATOM 741 O O . SER A 1 100 ? -0.168 -13.335 5.374 1.00 88.12 100 SER A O 1
ATOM 743 N N . PRO A 1 101 ? 1.369 -12.777 3.800 1.00 87.88 101 PRO A N 1
ATOM 744 C CA . PRO A 1 101 ? 1.852 -14.141 3.587 1.00 87.88 101 PRO A CA 1
ATOM 745 C C . PRO A 1 101 ? 2.549 -14.716 4.823 1.00 87.88 101 PRO A C 1
ATOM 747 O O . PRO A 1 101 ? 2.446 -15.915 5.101 1.00 87.88 101 PRO A O 1
ATOM 750 N N . LEU A 1 102 ? 3.207 -13.860 5.601 1.00 91.44 102 LEU A N 1
ATOM 751 C CA . LEU A 1 102 ? 3.824 -14.214 6.871 1.00 91.44 102 LEU A CA 1
ATOM 752 C C . LEU A 1 102 ? 2.839 -14.078 8.040 1.00 91.44 102 LEU A C 1
ATOM 754 O O . LEU A 1 102 ? 1.767 -13.482 7.935 1.00 91.44 102 LEU A O 1
ATOM 758 N N . ILE A 1 103 ? 3.201 -14.680 9.173 1.00 94.62 103 ILE A N 1
ATOM 759 C CA . ILE A 1 103 ? 2.424 -14.552 10.405 1.00 94.62 103 ILE A CA 1
ATOM 760 C C . ILE A 1 103 ? 2.729 -13.201 11.043 1.00 94.62 103 ILE A C 1
ATOM 762 O O . ILE A 1 103 ? 3.823 -12.977 11.556 1.00 94.62 103 ILE A O 1
ATOM 766 N N . THR A 1 104 ? 1.735 -12.321 11.043 1.00 94.19 104 THR A N 1
ATOM 767 C CA . THR A 1 104 ? 1.784 -11.035 11.727 1.00 94.19 104 THR A CA 1
ATOM 768 C C . THR A 1 104 ? 1.863 -11.225 13.239 1.00 94.19 104 THR A C 1
ATOM 770 O O . THR A 1 104 ? 1.113 -12.016 13.820 1.00 94.19 104 THR A O 1
ATOM 773 N N . THR A 1 105 ? 2.714 -10.434 13.890 1.00 93.94 105 THR A N 1
ATOM 774 C CA . THR A 1 105 ? 2.749 -10.324 15.352 1.00 93.94 105 THR A CA 1
ATOM 775 C C . THR A 1 105 ? 2.555 -8.880 15.802 1.00 93.94 105 THR A C 1
ATOM 777 O O . THR A 1 105 ? 2.995 -7.943 15.140 1.00 93.94 105 THR A O 1
ATOM 780 N N . TYR A 1 106 ? 1.918 -8.704 16.958 1.00 93.19 106 TYR A N 1
ATOM 781 C CA . TYR A 1 106 ? 1.896 -7.459 17.723 1.00 93.19 106 TYR A CA 1
ATOM 782 C C . TYR A 1 106 ? 2.283 -7.766 19.163 1.00 93.19 106 TYR A C 1
ATOM 784 O O . TYR A 1 106 ? 1.655 -8.613 19.802 1.00 93.19 106 TYR A O 1
ATOM 792 N N . LYS A 1 107 ? 3.334 -7.116 19.680 1.00 88.31 107 LYS A N 1
ATOM 793 C CA . LYS A 1 107 ? 3.909 -7.446 21.003 1.00 88.31 107 LYS A CA 1
ATOM 794 C C . LYS A 1 107 ? 4.220 -8.945 21.152 1.00 88.31 107 LYS A C 1
ATOM 796 O O . LYS A 1 107 ? 3.946 -9.537 22.193 1.00 88.31 107 LYS A O 1
ATOM 801 N N . ASN A 1 108 ? 4.736 -9.566 20.091 1.00 87.06 108 ASN A N 1
ATOM 802 C CA . ASN A 1 108 ? 4.981 -11.013 20.007 1.00 87.06 108 ASN A CA 1
ATOM 803 C C . ASN A 1 108 ? 3.725 -11.898 20.174 1.00 87.06 108 ASN A C 1
ATOM 805 O O . ASN A 1 108 ? 3.850 -13.106 20.345 1.00 87.06 108 ASN A O 1
ATOM 809 N N . SER A 1 109 ? 2.516 -11.331 20.099 1.00 90.25 109 SER A N 1
ATOM 810 C CA . SER A 1 109 ? 1.254 -12.075 20.054 1.00 90.25 109 SER A CA 1
ATOM 811 C C . SER A 1 109 ? 0.718 -12.139 18.628 1.00 90.25 109 SER A C 1
ATOM 813 O O . SER A 1 109 ? 0.789 -11.164 17.883 1.00 90.25 109 SER A O 1
ATOM 815 N N . THR A 1 110 ? 0.157 -13.285 18.258 1.00 92.00 110 THR A N 1
ATOM 816 C CA . THR A 1 110 ? -0.473 -13.545 16.952 1.00 92.00 110 THR A CA 1
ATOM 817 C C . THR A 1 110 ? -1.994 -13.638 17.041 1.00 92.00 110 THR A C 1
ATOM 819 O O . THR A 1 110 ? -2.653 -13.853 16.032 1.00 92.00 110 THR A O 1
ATOM 822 N N . SER A 1 111 ? -2.569 -13.550 18.242 1.00 90.38 111 SER A N 1
ATOM 823 C CA . SER A 1 111 ? -3.991 -13.826 18.454 1.00 90.38 111 SER A CA 1
ATOM 824 C C . SER A 1 111 ? -4.634 -12.796 19.368 1.00 90.38 111 SER A C 1
ATOM 826 O O . SER A 1 111 ? -5.117 -11.779 18.900 1.00 90.38 111 SER A O 1
ATOM 828 N N . ALA A 1 112 ? -4.675 -13.022 20.673 1.00 91.25 112 ALA A N 1
ATOM 829 C CA . ALA A 1 112 ? -5.266 -12.092 21.617 1.00 91.25 112 ALA A CA 1
ATOM 830 C C . ALA A 1 112 ? -4.257 -11.682 22.685 1.00 91.25 112 ALA A C 1
ATOM 832 O O . ALA A 1 112 ? -3.364 -12.446 23.049 1.00 91.25 112 ALA A O 1
ATOM 833 N N . PHE A 1 113 ? -4.421 -10.477 23.213 1.00 90.62 113 PHE A N 1
ATOM 834 C CA . PHE A 1 113 ? -3.683 -9.993 24.373 1.00 90.62 113 PHE A CA 1
ATOM 835 C C . PHE A 1 113 ? -4.637 -9.337 25.367 1.00 90.62 113 PHE A C 1
ATOM 837 O O . PHE A 1 113 ? -5.718 -8.875 24.999 1.00 90.62 113 PHE A O 1
ATOM 844 N N . ASN A 1 114 ? -4.259 -9.328 26.642 1.00 90.00 114 ASN A N 1
ATOM 845 C CA . ASN A 1 114 ? -5.106 -8.780 27.697 1.00 90.00 114 ASN A CA 1
ATOM 846 C C . ASN A 1 114 ? -5.186 -7.251 27.600 1.00 90.00 114 ASN A C 1
ATOM 848 O O . ASN A 1 114 ? -4.190 -6.578 27.323 1.00 90.00 114 ASN A O 1
ATOM 852 N N . GLN A 1 115 ? -6.371 -6.708 27.866 1.00 84.75 115 GLN A N 1
ATOM 853 C CA . GLN A 1 115 ? -6.559 -5.278 28.083 1.00 84.75 115 GLN A CA 1
ATOM 854 C C . GLN A 1 115 ? -5.891 -4.857 29.398 1.00 84.75 115 GLN A C 1
ATOM 856 O O . GLN A 1 115 ? -5.950 -5.578 30.391 1.00 84.75 115 GLN A O 1
ATOM 861 N N . SER A 1 116 ? -5.271 -3.678 29.402 1.00 82.44 116 SER A N 1
ATOM 862 C CA . SER A 1 116 ? -4.676 -3.055 30.589 1.00 82.44 116 SER A CA 1
ATOM 863 C C . SER A 1 116 ? -5.065 -1.580 30.640 1.00 82.44 116 SER A C 1
ATOM 865 O O . SER A 1 116 ? -5.215 -0.947 29.594 1.00 82.44 116 SER A O 1
ATOM 867 N N . ALA A 1 117 ? -5.207 -1.031 31.849 1.00 78.38 117 ALA A N 1
ATOM 868 C CA . ALA A 1 117 ? -5.373 0.409 32.057 1.00 78.38 117 ALA A CA 1
ATOM 869 C C . ALA A 1 117 ? -4.091 1.196 31.723 1.00 78.38 117 ALA A C 1
ATOM 871 O O . ALA A 1 117 ? -4.162 2.369 31.371 1.00 78.38 117 ALA A O 1
ATOM 872 N N . THR A 1 118 ? -2.934 0.532 31.778 1.00 80.88 118 THR A N 1
ATOM 873 C CA . THR A 1 118 ? -1.610 1.065 31.431 1.00 80.88 118 THR A CA 1
ATOM 874 C C . THR A 1 118 ? -0.985 0.194 30.336 1.00 80.88 118 THR A C 1
ATOM 876 O O . THR A 1 118 ? -0.088 -0.616 30.589 1.00 80.88 118 THR A O 1
ATOM 879 N N . PRO A 1 119 ? -1.509 0.249 29.100 1.00 81.75 119 PRO A N 1
ATOM 880 C CA . PRO A 1 119 ? -1.013 -0.599 28.031 1.00 81.75 119 PRO A CA 1
ATOM 881 C C . PRO A 1 119 ? 0.413 -0.189 27.652 1.00 81.75 119 PRO A C 1
ATOM 883 O O . PRO A 1 119 ? 0.649 0.915 27.178 1.00 81.75 119 PRO A O 1
ATOM 886 N N . ALA A 1 120 ? 1.373 -1.104 27.794 1.00 86.69 120 ALA A N 1
ATOM 887 C CA . ALA A 1 120 ? 2.642 -0.957 27.087 1.00 86.69 120 ALA A CA 1
ATOM 888 C C . ALA A 1 120 ? 2.371 -1.131 25.587 1.00 86.69 120 ALA A C 1
ATOM 890 O O . ALA A 1 120 ? 1.836 -2.167 25.185 1.00 86.69 120 ALA A O 1
ATOM 891 N N . GLN A 1 121 ? 2.704 -0.150 24.759 1.00 89.00 121 GLN A N 1
ATOM 892 C CA . GLN A 1 121 ? 2.580 -0.301 23.310 1.00 89.00 121 GLN A CA 1
ATOM 893 C C . GLN A 1 121 ? 3.703 -1.190 22.773 1.00 89.00 121 GLN A C 1
ATOM 895 O O . GLN A 1 121 ? 4.738 -1.357 23.418 1.00 89.00 121 GLN A O 1
ATOM 900 N N . GLY A 1 122 ? 3.502 -1.793 21.607 1.00 91.12 122 GLY A N 1
ATOM 901 C CA . GLY A 1 122 ? 4.579 -2.508 20.927 1.00 91.12 122 GLY A CA 1
ATOM 902 C C . GLY A 1 122 ? 4.527 -2.343 19.429 1.00 91.12 122 GLY A C 1
ATOM 903 O O . GLY A 1 122 ? 3.712 -1.592 18.906 1.00 91.12 122 GLY A O 1
ATOM 904 N N . SER A 1 123 ? 5.422 -3.041 18.751 1.00 92.69 123 SER A N 1
ATOM 905 C CA . SER A 1 123 ? 5.527 -3.002 17.300 1.00 92.69 123 SER A CA 1
ATOM 906 C C . SER A 1 123 ? 4.694 -4.095 16.651 1.00 92.69 123 SER A C 1
ATOM 908 O O . SER A 1 123 ? 4.475 -5.166 17.233 1.00 92.69 123 SER A O 1
ATOM 910 N N . CYS A 1 124 ? 4.276 -3.818 15.425 1.00 91.75 124 CYS A N 1
ATOM 911 C CA . CYS A 1 124 ? 3.821 -4.825 14.492 1.00 91.75 124 CYS A CA 1
ATOM 912 C C . CYS A 1 124 ? 5.032 -5.404 13.749 1.00 91.75 124 CYS A C 1
ATOM 914 O O . CYS A 1 124 ? 5.997 -4.691 13.466 1.00 91.75 124 CYS A O 1
ATOM 916 N N . ASN A 1 125 ? 4.970 -6.685 13.406 1.00 92.56 125 ASN A N 1
ATOM 917 C CA . ASN A 1 125 ? 5.930 -7.329 12.517 1.00 92.56 125 ASN A CA 1
ATOM 918 C C . ASN A 1 125 ? 5.189 -8.131 11.449 1.00 92.56 125 ASN A C 1
ATOM 920 O O . ASN A 1 125 ? 4.080 -8.607 11.708 1.00 92.56 125 ASN A O 1
ATOM 924 N N . TYR A 1 126 ? 5.804 -8.291 10.275 1.00 90.94 126 TYR A N 1
ATOM 925 C CA . TYR A 1 126 ? 5.259 -9.096 9.181 1.00 90.94 126 TYR A CA 1
ATOM 926 C C . TYR A 1 126 ? 3.831 -8.683 8.797 1.00 90.94 126 TYR A C 1
ATOM 928 O O . TYR A 1 126 ? 2.926 -9.504 8.665 1.00 90.94 126 TYR A O 1
ATOM 936 N N . VAL A 1 127 ? 3.600 -7.373 8.694 1.00 88.44 127 VAL A N 1
ATOM 937 C CA . VAL A 1 127 ? 2.340 -6.817 8.194 1.00 88.44 127 VAL A CA 1
ATOM 938 C C . VAL A 1 127 ? 2.532 -6.445 6.735 1.00 88.44 127 VAL A C 1
ATOM 940 O O . VAL A 1 127 ? 3.486 -5.745 6.396 1.00 88.44 127 VAL A O 1
ATOM 943 N N . ASN A 1 128 ? 1.589 -6.845 5.882 1.00 85.25 128 ASN A N 1
ATOM 944 C CA . ASN A 1 128 ? 1.620 -6.512 4.456 1.00 85.25 128 ASN A CA 1
ATOM 945 C C . ASN A 1 128 ? 1.666 -4.984 4.232 1.00 85.25 128 ASN A C 1
ATOM 947 O O . ASN A 1 128 ? 2.452 -4.480 3.438 1.00 85.25 128 ASN A O 1
ATOM 951 N N . CYS A 1 129 ? 0.921 -4.222 5.041 1.00 82.31 129 CYS A N 1
ATOM 952 C CA . CYS A 1 129 ? 0.915 -2.757 5.011 1.00 82.31 129 CYS A CA 1
ATOM 953 C C . CYS A 1 129 ? 2.279 -2.088 5.261 1.00 82.31 129 CYS A C 1
ATOM 955 O O . CYS A 1 129 ? 2.475 -0.944 4.861 1.00 82.31 129 CYS A O 1
ATOM 957 N N . HIS A 1 130 ? 3.199 -2.771 5.942 1.00 82.81 130 HIS A N 1
ATOM 958 C CA . HIS A 1 130 ? 4.511 -2.241 6.318 1.00 82.81 130 HIS A CA 1
ATOM 959 C C . HIS A 1 130 ? 5.650 -2.997 5.628 1.00 82.81 130 HIS A C 1
ATOM 961 O O . HIS A 1 130 ? 6.758 -3.048 6.156 1.00 82.81 130 HIS A O 1
ATOM 967 N N . PHE A 1 131 ? 5.370 -3.604 4.465 1.00 81.12 131 PHE A N 1
ATOM 968 C CA . PHE A 1 131 ? 6.342 -4.368 3.673 1.00 81.12 131 PHE A CA 1
ATOM 969 C C . PHE A 1 131 ? 7.067 -5.439 4.493 1.00 81.12 131 PHE A C 1
ATOM 971 O O . PHE A 1 131 ? 8.254 -5.688 4.308 1.00 81.12 131 PHE A O 1
ATOM 978 N N . GLU A 1 132 ? 6.341 -6.043 5.436 1.00 83.69 132 GLU A N 1
ATOM 979 C CA . GLU A 1 132 ? 6.843 -7.085 6.334 1.00 83.69 132 GLU A CA 1
ATOM 980 C C . GLU A 1 132 ? 8.022 -6.665 7.220 1.00 83.69 132 GLU A C 1
ATOM 982 O O . GLU A 1 132 ? 8.682 -7.514 7.815 1.00 83.69 132 GLU A O 1
ATOM 987 N N . ASN A 1 133 ? 8.246 -5.360 7.363 1.00 84.38 133 ASN A N 1
ATOM 988 C CA . ASN A 1 133 ? 9.252 -4.816 8.255 1.00 84.38 133 ASN A CA 1
ATOM 989 C C . ASN A 1 133 ? 8.699 -4.626 9.676 1.00 84.38 133 ASN A C 1
ATOM 991 O O . ASN A 1 133 ? 7.491 -4.469 9.890 1.00 84.38 133 ASN A O 1
ATOM 995 N N . VAL A 1 134 ? 9.604 -4.587 10.655 1.00 88.12 134 VAL A N 1
ATOM 996 C CA . VAL A 1 134 ? 9.259 -4.228 12.034 1.00 88.12 134 VAL A CA 1
ATOM 997 C C . VAL A 1 134 ? 8.897 -2.746 12.085 1.00 88.12 134 VAL A C 1
ATOM 999 O O . VAL A 1 134 ? 9.669 -1.887 11.656 1.00 88.12 134 VAL A O 1
ATOM 1002 N N . THR A 1 135 ? 7.725 -2.434 12.630 1.00 87.12 135 THR A N 1
ATOM 1003 C CA . THR A 1 135 ? 7.272 -1.047 12.766 1.00 87.12 135 THR A CA 1
ATOM 1004 C C . THR A 1 135 ? 7.873 -0.375 14.004 1.00 87.12 135 THR A C 1
ATOM 1006 O O . THR A 1 135 ? 8.272 -1.050 14.960 1.00 87.12 135 THR A O 1
ATOM 1009 N N . PRO A 1 136 ? 7.839 0.965 14.086 1.00 88.81 136 PRO A N 1
ATOM 1010 C CA . PRO A 1 136 ? 7.882 1.658 15.370 1.00 88.81 136 PRO A CA 1
ATOM 1011 C C . PRO A 1 136 ? 6.779 1.164 16.318 1.00 88.81 136 PRO A C 1
ATOM 1013 O O . PRO A 1 136 ? 5.806 0.529 15.892 1.00 88.81 136 PRO A O 1
ATOM 1016 N N . ALA A 1 137 ? 6.911 1.481 17.607 1.00 90.69 137 ALA A N 1
ATOM 1017 C CA . ALA A 1 137 ? 5.876 1.156 18.578 1.00 90.69 137 ALA A CA 1
ATOM 1018 C C . ALA A 1 137 ? 4.545 1.832 18.197 1.00 90.69 137 ALA A C 1
ATOM 1020 O O . ALA A 1 137 ? 4.519 2.995 17.786 1.00 90.69 137 ALA A O 1
ATOM 1021 N N . TRP A 1 138 ? 3.432 1.121 18.344 1.00 90.06 138 TRP A N 1
ATOM 1022 C CA . TRP A 1 138 ? 2.091 1.650 18.120 1.00 90.06 138 TRP A CA 1
ATOM 1023 C C . TRP A 1 138 ? 1.842 2.918 18.949 1.00 90.06 138 TRP A C 1
ATOM 1025 O O . TRP A 1 138 ? 2.231 2.992 20.112 1.00 90.06 138 TRP A O 1
ATOM 1035 N N . GLY A 1 139 ? 1.225 3.937 18.346 1.00 87.88 139 GLY A N 1
ATOM 1036 C CA . GLY A 1 139 ? 1.063 5.256 18.974 1.00 87.88 139 GLY A CA 1
ATOM 1037 C C . GLY A 1 139 ? 2.296 6.169 18.894 1.00 87.88 139 GLY A C 1
ATOM 1038 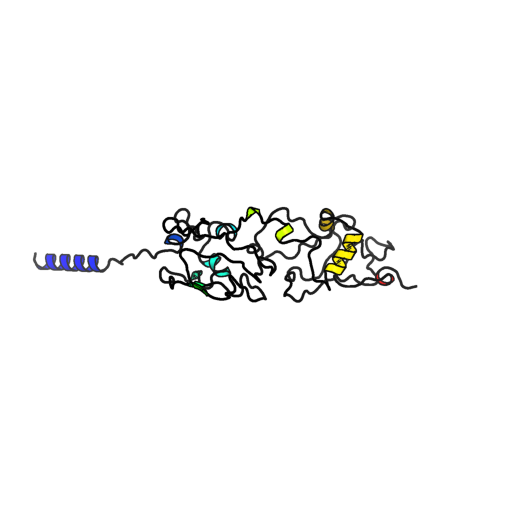O O . GLY A 1 139 ? 2.255 7.281 19.410 1.00 87.88 139 GLY A O 1
ATOM 1039 N N . SER A 1 140 ? 3.393 5.742 18.255 1.00 87.75 140 SER A N 1
ATOM 1040 C CA . SER A 1 140 ? 4.529 6.633 17.955 1.00 87.75 140 SER A CA 1
ATOM 1041 C C . SER A 1 140 ? 4.116 7.760 17.005 1.00 87.75 140 SER A C 1
ATOM 1043 O O . SER A 1 140 ? 3.214 7.573 16.192 1.00 87.75 140 SER A O 1
ATOM 1045 N N . ASN A 1 141 ? 4.801 8.908 17.069 1.00 84.81 141 ASN A N 1
ATOM 1046 C CA . ASN A 1 141 ? 4.476 10.094 16.271 1.00 84.81 141 ASN A CA 1
ATOM 1047 C C . ASN A 1 141 ? 4.422 9.775 14.757 1.00 84.81 141 ASN A C 1
ATOM 1049 O O . ASN A 1 141 ? 5.471 9.510 14.162 1.00 84.81 141 ASN A O 1
ATOM 1053 N N . PRO A 1 142 ? 3.242 9.857 14.111 1.00 76.88 142 PRO A N 1
ATOM 1054 C CA . PRO A 1 142 ? 3.089 9.572 12.685 1.00 76.88 142 PRO A CA 1
ATOM 1055 C C . PRO A 1 142 ? 3.930 10.487 11.789 1.00 76.88 142 PRO A C 1
ATOM 1057 O O . PRO A 1 142 ? 4.399 10.043 10.744 1.00 76.88 142 PRO A O 1
ATOM 1060 N N . ALA A 1 143 ? 4.184 11.731 12.215 1.00 76.88 143 ALA A N 1
ATOM 1061 C CA . ALA A 1 143 ? 4.979 12.704 11.463 1.00 76.88 143 ALA A CA 1
ATOM 1062 C C . ALA A 1 143 ? 6.454 12.293 11.296 1.00 76.88 143 ALA A C 1
ATOM 1064 O O . ALA A 1 143 ? 7.156 12.858 10.462 1.00 76.88 143 ALA A O 1
ATOM 1065 N N . ALA A 1 144 ? 6.927 11.300 12.058 1.00 73.75 144 ALA A N 1
ATOM 1066 C CA . ALA A 1 144 ? 8.248 10.707 11.866 1.00 73.75 144 ALA A CA 1
ATOM 1067 C C . ALA A 1 144 ? 8.310 9.742 10.663 1.00 73.75 144 ALA A C 1
ATOM 1069 O O . ALA A 1 144 ? 9.397 9.301 10.291 1.00 73.75 144 ALA A O 1
ATOM 1070 N N . THR A 1 145 ? 7.166 9.405 10.056 1.00 73.88 145 THR A N 1
ATOM 1071 C CA . THR A 1 145 ? 7.095 8.547 8.868 1.00 73.88 145 THR A CA 1
ATOM 1072 C C . THR A 1 145 ? 7.219 9.401 7.613 1.00 73.88 145 THR A C 1
ATOM 1074 O O . THR A 1 145 ? 6.375 10.253 7.341 1.00 73.88 145 THR A O 1
ATOM 1077 N N . SER A 1 146 ? 8.257 9.155 6.824 1.00 73.38 146 SER A N 1
ATOM 1078 C CA . SER A 1 146 ? 8.479 9.786 5.526 1.00 73.38 146 SER A CA 1
ATOM 1079 C C . SER A 1 146 ? 8.466 8.733 4.417 1.00 73.38 146 SER A C 1
ATOM 1081 O O . SER A 1 146 ? 8.410 7.528 4.671 1.00 73.38 146 SER A O 1
ATOM 1083 N N . CYS A 1 147 ? 8.567 9.167 3.159 1.00 68.06 147 CYS A N 1
ATOM 1084 C CA . CYS A 1 147 ? 8.683 8.249 2.026 1.00 68.06 147 CYS A CA 1
ATOM 1085 C C . CYS A 1 147 ? 9.861 7.273 2.200 1.00 68.06 147 CYS A C 1
ATOM 1087 O O . CYS A 1 147 ? 9.746 6.107 1.832 1.00 68.06 147 CYS A O 1
ATOM 1089 N N . THR A 1 148 ? 10.966 7.727 2.806 1.00 72.06 148 THR A N 1
ATOM 1090 C CA . THR A 1 148 ? 12.177 6.917 3.005 1.00 72.06 148 THR A CA 1
ATOM 1091 C C . THR A 1 148 ? 12.061 5.915 4.147 1.00 72.06 148 THR A C 1
ATOM 1093 O O . THR A 1 148 ? 12.864 4.989 4.215 1.00 72.06 148 THR A O 1
ATOM 1096 N N . THR A 1 149 ? 11.052 6.049 5.015 1.00 74.38 149 THR A N 1
ATOM 1097 C CA . THR A 1 149 ? 10.755 5.051 6.052 1.00 74.38 149 THR A CA 1
ATOM 1098 C C . THR A 1 149 ? 10.373 3.702 5.437 1.00 74.38 149 THR A C 1
ATOM 1100 O O . THR A 1 149 ? 10.707 2.665 6.002 1.00 74.38 149 THR A O 1
ATOM 1103 N N . CYS A 1 150 ? 9.710 3.712 4.274 1.00 70.62 150 CYS A N 1
ATOM 1104 C CA . CYS A 1 150 ? 9.288 2.499 3.566 1.00 70.62 150 CYS A CA 1
ATOM 1105 C C . CYS A 1 150 ? 10.070 2.263 2.265 1.00 70.62 150 CYS A C 1
ATOM 1107 O O . CYS A 1 150 ? 10.362 1.122 1.920 1.00 70.62 150 CYS A O 1
ATOM 1109 N N . HIS A 1 151 ? 10.412 3.327 1.534 1.00 68.81 151 HIS A N 1
ATOM 1110 C CA . HIS A 1 151 ? 11.098 3.237 0.247 1.00 68.81 151 HIS A CA 1
ATOM 1111 C C . HIS A 1 151 ? 12.576 3.619 0.381 1.00 68.81 151 HIS A C 1
ATOM 1113 O O . HIS A 1 151 ? 12.928 4.799 0.405 1.00 68.81 151 HIS A O 1
ATOM 1119 N N . THR A 1 152 ? 13.467 2.625 0.399 1.00 64.81 152 THR A N 1
ATOM 1120 C CA . THR A 1 152 ? 14.895 2.872 0.144 1.00 64.81 152 THR A CA 1
ATOM 1121 C C . THR A 1 152 ? 15.112 3.167 -1.344 1.00 64.81 152 THR A C 1
ATOM 1123 O O . THR A 1 152 ? 14.322 2.742 -2.187 1.00 64.81 152 THR A O 1
ATOM 1126 N N . THR A 1 153 ? 16.163 3.917 -1.699 1.00 61.59 153 THR A N 1
ATOM 1127 C CA . THR A 1 153 ? 16.528 4.163 -3.108 1.00 61.59 153 THR A CA 1
ATOM 1128 C C . THR A 1 153 ? 17.976 3.735 -3.384 1.00 61.59 153 THR A C 1
ATOM 1130 O O . THR A 1 153 ? 18.883 4.366 -2.843 1.00 61.59 153 THR A O 1
ATOM 1133 N N . PRO A 1 154 ? 18.213 2.716 -4.237 1.00 60.97 154 PRO A N 1
ATOM 1134 C CA . PRO A 1 154 ? 17.205 1.853 -4.861 1.00 60.97 154 PRO A CA 1
ATOM 1135 C C . PRO A 1 154 ? 16.450 0.992 -3.822 1.00 60.97 154 PRO A C 1
ATOM 1137 O O . PRO A 1 154 ? 16.956 0.785 -2.714 1.00 60.97 154 PRO A O 1
ATOM 1140 N N . PRO A 1 155 ? 15.235 0.504 -4.140 1.00 62.84 155 PRO A N 1
ATOM 1141 C CA . PRO A 1 155 ? 14.525 -0.422 -3.267 1.00 62.84 155 PRO A CA 1
ATOM 1142 C C . PRO A 1 155 ? 15.383 -1.665 -3.024 1.00 62.84 155 PRO A C 1
ATOM 1144 O O . PRO A 1 155 ? 15.892 -2.260 -3.981 1.00 62.84 155 PRO A O 1
ATOM 1147 N N . ASN A 1 156 ? 15.536 -2.062 -1.761 1.00 49.19 156 ASN A N 1
ATOM 1148 C CA . ASN A 1 156 ? 16.159 -3.333 -1.416 1.00 49.19 156 ASN A CA 1
ATOM 1149 C C . ASN A 1 156 ? 15.252 -4.479 -1.896 1.00 49.19 156 ASN A C 1
ATOM 1151 O O . ASN A 1 156 ? 14.320 -4.874 -1.205 1.00 49.19 156 ASN A O 1
ATOM 1155 N N . GLY A 1 157 ? 15.541 -5.038 -3.070 1.00 47.91 157 GLY A N 1
ATOM 1156 C CA . GLY A 1 157 ? 15.481 -6.492 -3.202 1.00 47.91 157 GLY A CA 1
ATOM 1157 C C . GLY A 1 157 ? 16.691 -7.058 -2.461 1.00 47.91 157 GLY A C 1
ATOM 1158 O O . GLY A 1 157 ? 17.713 -6.379 -2.376 1.00 47.91 157 GLY A O 1
ATOM 1159 N N . GLY A 1 158 ? 16.599 -8.249 -1.878 1.00 41.19 158 GLY A N 1
ATOM 1160 C CA . GLY A 1 158 ? 17.739 -8.867 -1.196 1.00 41.19 158 GLY A CA 1
ATOM 1161 C C . GLY A 1 158 ? 18.997 -8.980 -2.075 1.00 41.19 158 GLY A C 1
ATOM 1162 O O . GLY A 1 158 ? 18.999 -8.676 -3.268 1.00 41.19 158 GLY A O 1
ATOM 1163 N N . SER A 1 159 ? 20.082 -9.467 -1.477 1.00 38.41 159 SER A N 1
ATOM 1164 C CA . SER A 1 159 ? 21.431 -9.591 -2.058 1.00 38.41 159 SER A CA 1
ATOM 1165 C C . SER A 1 159 ? 21.531 -10.425 -3.350 1.00 38.41 159 SER A C 1
ATOM 1167 O O . SER A 1 159 ? 22.591 -10.462 -3.971 1.00 38.41 159 SER A O 1
ATOM 1169 N N . SER A 1 160 ? 20.445 -11.066 -3.785 1.00 40.09 160 SER A N 1
ATOM 1170 C CA . SER A 1 160 ? 20.306 -11.765 -5.064 1.00 40.09 160 SER A CA 1
ATOM 1171 C C . SER A 1 160 ? 18.904 -11.519 -5.641 1.00 40.09 160 SER A C 1
ATOM 1173 O O . SER A 1 160 ? 17.918 -11.693 -4.929 1.00 40.09 160 SER A O 1
ATOM 1175 N N . GLY A 1 161 ? 18.805 -11.121 -6.915 1.00 51.88 161 GLY A N 1
ATOM 1176 C CA . GLY A 1 161 ? 17.565 -10.608 -7.534 1.00 51.88 161 GLY A CA 1
ATOM 1177 C C . GLY A 1 161 ? 17.568 -9.076 -7.663 1.00 51.88 161 GLY A C 1
ATOM 1178 O O . GLY A 1 161 ? 18.622 -8.480 -7.479 1.00 51.88 161 GLY A O 1
ATOM 1179 N N . ALA A 1 162 ? 16.430 -8.457 -8.031 1.00 54.16 162 ALA A N 1
ATOM 1180 C CA . ALA A 1 162 ? 16.151 -7.031 -8.353 1.00 54.16 162 ALA A CA 1
ATOM 1181 C C . ALA A 1 162 ? 17.190 -5.926 -8.011 1.00 54.16 162 ALA A C 1
ATOM 1183 O O . ALA A 1 162 ? 17.349 -4.985 -8.795 1.00 54.16 162 ALA A O 1
ATOM 1184 N N . ALA A 1 163 ? 17.910 -6.019 -6.889 1.00 59.53 163 ALA A N 1
ATOM 1185 C CA . ALA A 1 163 ? 19.070 -5.190 -6.561 1.00 59.53 163 ALA A CA 1
ATOM 1186 C C . ALA A 1 163 ? 20.145 -5.175 -7.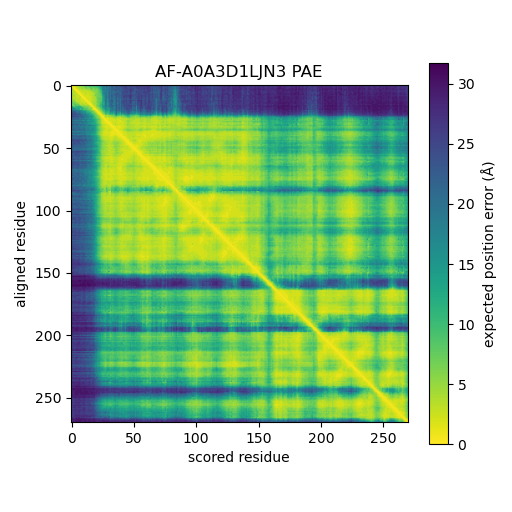666 1.00 59.53 163 ALA A C 1
ATOM 1188 O O . ALA A 1 163 ? 20.699 -4.115 -7.953 1.00 59.53 163 ALA A O 1
ATOM 1189 N N . GLY A 1 164 ? 20.395 -6.303 -8.344 1.00 66.88 164 GLY A N 1
ATOM 1190 C CA . GLY A 1 164 ? 21.369 -6.380 -9.440 1.00 66.88 164 GLY A CA 1
ATOM 1191 C C . GLY A 1 164 ? 20.996 -5.490 -10.630 1.00 66.88 164 GLY A C 1
ATOM 1192 O O . GLY A 1 164 ? 21.815 -4.704 -11.106 1.00 66.88 164 GLY A O 1
ATOM 1193 N N . SER A 1 165 ? 19.738 -5.545 -11.077 1.00 82.69 165 SER A N 1
ATOM 1194 C CA . SER A 1 165 ? 19.258 -4.706 -12.181 1.00 82.69 165 SER A CA 1
ATOM 1195 C C . SER A 1 165 ? 19.165 -3.233 -11.787 1.00 82.69 165 SER A C 1
ATOM 1197 O O . SER A 1 165 ? 19.568 -2.385 -12.581 1.00 82.69 165 SER A O 1
ATOM 1199 N N . HIS A 1 166 ? 18.715 -2.899 -10.570 1.00 82.44 166 HIS A N 1
ATOM 1200 C CA . HIS A 1 166 ? 18.766 -1.512 -10.091 1.00 82.44 166 HIS A CA 1
ATOM 1201 C C . HIS A 1 166 ? 20.199 -0.980 -10.030 1.00 82.44 166 HIS A C 1
ATOM 1203 O O . HIS A 1 166 ? 20.436 0.132 -10.490 1.00 82.44 166 HIS A O 1
ATOM 1209 N N . ALA A 1 167 ? 21.159 -1.769 -9.540 1.00 80.25 167 ALA A N 1
ATOM 1210 C CA . ALA A 1 167 ? 22.563 -1.373 -9.501 1.00 80.25 167 ALA A CA 1
ATOM 1211 C C . ALA A 1 167 ? 23.109 -1.080 -10.907 1.00 80.25 167 ALA A C 1
ATOM 1213 O O . ALA A 1 167 ? 23.784 -0.072 -11.097 1.00 80.25 167 ALA A O 1
ATOM 1214 N N . LYS A 1 168 ? 22.764 -1.901 -11.910 1.00 82.62 168 LYS A N 1
ATOM 1215 C CA . LYS A 1 168 ? 23.139 -1.645 -13.311 1.00 82.62 168 LYS A CA 1
ATOM 1216 C C . LYS A 1 168 ? 22.535 -0.351 -13.848 1.00 82.62 168 LYS A C 1
ATOM 1218 O O . LYS A 1 168 ? 23.257 0.454 -14.423 1.00 82.62 168 LYS A O 1
ATOM 1223 N N . HIS A 1 169 ? 21.245 -0.106 -13.627 1.00 85.06 169 HIS A N 1
ATOM 1224 C CA . HIS A 1 169 ? 20.624 1.144 -14.073 1.00 85.06 169 HIS A CA 1
ATOM 1225 C C . HIS A 1 169 ? 21.180 2.360 -13.3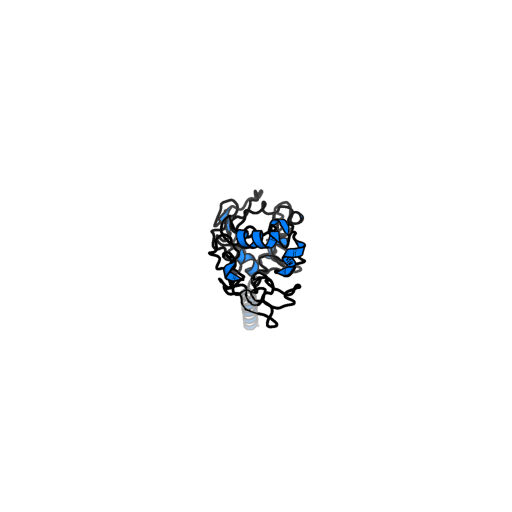21 1.00 85.06 169 HIS A C 1
ATOM 1227 O O . HIS A 1 169 ? 21.412 3.390 -13.943 1.00 85.06 169 HIS A O 1
ATOM 1233 N N . ALA A 1 170 ? 21.472 2.237 -12.025 1.00 81.88 170 ALA A N 1
ATOM 1234 C CA . ALA A 1 170 ? 22.030 3.313 -11.209 1.00 81.88 170 ALA A CA 1
ATOM 1235 C C . ALA A 1 170 ? 23.421 3.776 -11.679 1.00 81.88 170 ALA A C 1
ATOM 1237 O O . ALA A 1 170 ? 23.773 4.929 -11.448 1.00 81.88 170 ALA A O 1
ATOM 1238 N N . GLN A 1 171 ? 24.185 2.923 -12.379 1.00 84.62 171 GLN A N 1
ATOM 1239 C CA . GLN A 1 171 ? 25.455 3.317 -13.011 1.00 84.62 171 GLN A CA 1
ATOM 1240 C C . GLN A 1 171 ? 25.263 4.364 -14.119 1.00 84.62 171 GLN A C 1
ATOM 1242 O O . GLN A 1 171 ? 26.117 5.227 -14.295 1.00 84.62 171 GLN A O 1
ATOM 1247 N N . TYR A 1 172 ? 24.146 4.305 -14.850 1.00 85.31 172 TYR A N 1
ATOM 1248 C CA . TYR A 1 172 ? 23.835 5.221 -15.957 1.00 85.31 172 TYR A CA 1
ATOM 1249 C C . TYR A 1 172 ? 22.850 6.324 -15.559 1.00 85.31 172 TYR A C 1
ATOM 1251 O O . TYR A 1 172 ? 22.837 7.407 -16.140 1.00 85.31 172 TYR A O 1
ATOM 1259 N N . PHE A 1 173 ? 22.019 6.043 -14.560 1.00 84.12 173 PHE A N 1
ATOM 1260 C CA . PHE A 1 173 ? 20.921 6.877 -14.095 1.00 84.12 173 PHE A CA 1
ATOM 1261 C C . PHE A 1 173 ? 21.020 7.086 -12.574 1.00 84.12 173 PHE A C 1
ATOM 1263 O O . PHE A 1 173 ? 20.162 6.604 -11.830 1.00 84.12 173 PHE A O 1
ATOM 1270 N N . PRO A 1 174 ? 22.070 7.772 -12.085 1.00 81.12 174 PRO A N 1
ATOM 1271 C CA . PRO A 1 174 ? 22.284 7.953 -10.654 1.00 81.12 174 PRO A CA 1
ATOM 1272 C C . PRO A 1 174 ? 21.283 8.944 -10.049 1.00 81.12 174 PRO A C 1
ATOM 1274 O O . PRO A 1 174 ? 20.874 9.909 -10.689 1.00 81.12 174 PRO A O 1
ATOM 1277 N N . GLY A 1 175 ? 20.937 8.754 -8.777 1.00 74.81 175 GLY A N 1
ATOM 1278 C CA . GLY A 1 175 ? 20.061 9.664 -8.034 1.00 74.81 175 GLY A CA 1
ATOM 1279 C C . GLY A 1 175 ? 18.562 9.396 -8.212 1.00 74.81 175 GLY A C 1
ATOM 1280 O O . GLY A 1 175 ? 18.096 8.872 -9.222 1.00 74.81 175 GLY A O 1
ATOM 1281 N N . THR A 1 176 ? 17.789 9.780 -7.197 1.00 73.75 176 THR A N 1
ATOM 1282 C CA . THR A 1 176 ? 16.351 9.479 -7.059 1.00 73.75 176 THR A CA 1
ATOM 1283 C C . THR A 1 176 ? 15.484 10.100 -8.158 1.00 73.75 176 THR A C 1
ATOM 1285 O O . THR A 1 176 ? 14.476 9.515 -8.550 1.00 73.75 176 THR A O 1
ATOM 1288 N N . SER A 1 177 ? 15.875 11.253 -8.709 1.00 79.00 177 SER A N 1
ATOM 1289 C CA . SER A 1 177 ? 15.152 11.906 -9.812 1.00 79.00 177 SER A CA 1
ATOM 1290 C C . SER A 1 177 ? 15.123 11.054 -11.082 1.00 79.00 177 SER A C 1
ATOM 1292 O O . SER A 1 177 ? 14.175 11.135 -11.861 1.00 79.00 177 SER A O 1
ATOM 1294 N N . ASN A 1 178 ? 16.123 10.190 -11.275 1.00 83.62 178 ASN A N 1
ATOM 1295 C CA . ASN A 1 178 ? 16.200 9.318 -12.435 1.00 83.62 178 ASN A CA 1
ATOM 1296 C C . ASN A 1 178 ? 15.381 8.030 -12.294 1.00 83.62 178 ASN A C 1
ATOM 1298 O O . ASN A 1 178 ? 15.112 7.382 -13.306 1.00 83.62 178 ASN A O 1
ATOM 1302 N N . CYS A 1 179 ? 14.887 7.696 -11.096 1.00 80.44 179 CYS A N 1
ATOM 1303 C CA . CYS A 1 179 ? 13.893 6.633 -10.929 1.00 80.44 179 CYS A CA 1
ATOM 1304 C C . CYS A 1 179 ? 12.637 6.917 -11.768 1.00 80.44 179 CYS A C 1
ATOM 1306 O O . CYS A 1 179 ? 12.012 5.986 -12.273 1.00 80.44 179 CYS A O 1
ATOM 1308 N N . LEU A 1 180 ? 12.333 8.202 -12.007 1.00 82.44 180 LEU A N 1
ATOM 1309 C CA . LEU A 1 180 ? 11.204 8.655 -12.821 1.00 82.44 180 LEU A CA 1
ATOM 1310 C C . LEU A 1 180 ? 11.286 8.270 -14.299 1.00 82.44 180 LEU A C 1
ATOM 1312 O O . LEU A 1 180 ? 10.303 8.391 -15.028 1.00 82.44 180 LEU A O 1
ATOM 1316 N N . LYS A 1 181 ? 12.443 7.775 -14.749 1.00 85.31 181 LYS A N 1
ATOM 1317 C CA . LYS A 1 181 ? 12.596 7.227 -16.098 1.00 85.31 181 LYS A CA 1
ATOM 1318 C C . LYS A 1 181 ? 11.836 5.917 -16.301 1.00 85.31 181 LYS A C 1
ATOM 1320 O O . LYS A 1 181 ? 11.496 5.607 -17.440 1.00 85.31 181 LYS A O 1
ATOM 1325 N N . CYS A 1 182 ? 11.592 5.183 -15.215 1.00 86.25 182 CYS A N 1
ATOM 1326 C CA . CYS A 1 182 ? 10.892 3.900 -15.228 1.00 86.25 182 CYS A CA 1
ATOM 1327 C C . CYS A 1 182 ? 9.683 3.875 -14.286 1.00 86.25 182 CYS A C 1
ATOM 1329 O O . CYS A 1 182 ? 8.751 3.117 -14.525 1.00 86.25 182 CYS A O 1
ATOM 1331 N N . HIS A 1 183 ? 9.682 4.670 -13.214 1.00 83.31 183 HIS A N 1
ATOM 1332 C CA . HIS A 1 183 ? 8.629 4.665 -12.203 1.00 83.31 183 HIS A CA 1
ATOM 1333 C C . HIS A 1 183 ? 7.878 5.987 -12.163 1.00 83.31 183 HIS A C 1
ATOM 1335 O O . HIS A 1 183 ? 8.482 7.043 -12.024 1.00 83.31 183 HIS A O 1
ATOM 1341 N N . ALA A 1 184 ? 6.548 5.955 -12.224 1.00 78.88 184 ALA A N 1
ATOM 1342 C CA . ALA A 1 184 ? 5.774 7.179 -12.038 1.00 78.88 184 ALA A CA 1
ATOM 1343 C C . ALA A 1 184 ? 5.984 7.739 -10.618 1.00 78.88 184 ALA A C 1
ATOM 1345 O O . ALA A 1 184 ? 6.006 6.987 -9.639 1.00 78.88 184 ALA A O 1
ATOM 1346 N N . ASN A 1 185 ? 6.126 9.064 -10.503 1.00 68.94 185 ASN A N 1
ATOM 1347 C CA . ASN A 1 185 ? 6.300 9.700 -9.201 1.00 68.94 185 ASN A CA 1
ATOM 1348 C C . ASN A 1 185 ? 5.004 9.597 -8.390 1.00 68.94 185 ASN A C 1
ATOM 1350 O O . ASN A 1 185 ? 3.937 9.971 -8.875 1.00 68.94 185 ASN A O 1
ATOM 1354 N N . ASN A 1 186 ? 5.104 9.158 -7.139 1.00 66.19 186 ASN A N 1
ATOM 1355 C CA . ASN A 1 186 ? 4.018 9.269 -6.174 1.00 66.19 186 ASN A CA 1
ATOM 1356 C C . ASN A 1 186 ? 4.343 10.453 -5.258 1.00 66.19 186 ASN A C 1
ATOM 1358 O O . ASN A 1 186 ? 5.197 10.351 -4.384 1.00 66.19 186 ASN A O 1
ATOM 1362 N N . THR A 1 187 ? 3.687 11.592 -5.479 1.00 64.50 187 THR A N 1
ATOM 1363 C CA . THR A 1 187 ? 3.985 12.857 -4.781 1.00 64.50 187 THR A CA 1
ATOM 1364 C C . THR A 1 187 ? 3.292 13.002 -3.424 1.00 64.50 187 THR A C 1
ATOM 1366 O O . THR A 1 187 ? 3.457 14.022 -2.762 1.00 64.50 187 THR A O 1
ATOM 1369 N N . GLY A 1 188 ? 2.530 11.996 -2.990 1.00 63.16 188 GLY A N 1
ATOM 1370 C CA . GLY A 1 188 ? 1.822 12.004 -1.713 1.00 63.16 188 GLY A CA 1
ATOM 1371 C C . GLY A 1 188 ? 1.817 10.633 -1.048 1.00 63.16 188 GLY A C 1
ATOM 1372 O O . GLY A 1 188 ? 1.810 9.601 -1.724 1.00 63.16 188 GLY A O 1
ATOM 1373 N N . PHE A 1 189 ? 1.798 10.634 0.287 1.00 62.59 189 PHE A N 1
ATOM 1374 C CA . PHE A 1 189 ? 1.580 9.426 1.077 1.00 62.59 189 PHE A CA 1
ATOM 1375 C C . PHE A 1 189 ? 0.190 8.862 0.779 1.00 62.59 189 PHE A C 1
ATOM 1377 O O . PHE A 1 189 ? -0.797 9.598 0.730 1.00 62.59 189 PHE A O 1
ATOM 1384 N N . GLN A 1 190 ? 0.117 7.554 0.572 1.00 63.47 190 GLN A N 1
ATOM 1385 C CA . GLN A 1 190 ? -1.126 6.819 0.381 1.00 63.47 190 GLN A CA 1
ATOM 1386 C C . GLN A 1 190 ? -1.049 5.587 1.276 1.00 63.47 190 GLN A C 1
ATOM 1388 O O . GLN A 1 190 ? -0.034 4.889 1.278 1.00 63.47 190 GLN A O 1
ATOM 1393 N N . HIS A 1 191 ? -2.087 5.356 2.076 1.00 59.72 191 HIS A N 1
ATOM 1394 C CA . HIS A 1 191 ? -2.058 4.308 3.086 1.00 59.72 191 HIS A CA 1
ATOM 1395 C C . HIS A 1 191 ? -2.036 2.922 2.422 1.00 59.72 191 HIS A C 1
ATOM 1397 O O . HIS A 1 191 ? -2.686 2.695 1.403 1.00 59.72 191 HIS A O 1
ATOM 1403 N N . ALA A 1 192 ? -1.320 1.956 2.996 1.00 56.97 192 ALA A N 1
ATOM 1404 C CA . ALA A 1 192 ? -1.221 0.621 2.405 1.00 56.97 192 ALA A CA 1
ATOM 1405 C C . ALA A 1 192 ? -2.532 -0.193 2.486 1.00 56.97 192 ALA A C 1
ATOM 1407 O O . ALA A 1 192 ? -2.681 -1.194 1.799 1.00 56.97 192 ALA A O 1
ATOM 1408 N N . THR A 1 193 ? -3.526 0.253 3.262 1.00 55.34 193 THR A N 1
ATOM 1409 C CA . THR A 1 193 ? -4.907 -0.274 3.177 1.00 55.34 193 THR A CA 1
ATOM 1410 C C . THR A 1 193 ? -5.720 0.375 2.055 1.00 55.34 193 THR A C 1
ATOM 1412 O O . THR A 1 193 ? -6.673 -0.228 1.575 1.00 55.34 193 THR A O 1
ATOM 1415 N N . SER A 1 194 ? -5.311 1.551 1.565 1.00 51.91 194 SER A N 1
ATOM 1416 C CA . SER A 1 194 ? -5.715 2.062 0.248 1.00 51.91 194 SER A CA 1
ATOM 1417 C C . SER A 1 194 ? -5.030 1.270 -0.882 1.00 51.91 194 SER A C 1
ATOM 1419 O O . SER A 1 194 ? -5.437 1.348 -2.042 1.00 51.91 194 SER A O 1
ATOM 1421 N N . ALA A 1 195 ? -4.004 0.469 -0.559 1.00 41.72 195 ALA A N 1
ATOM 1422 C CA . ALA A 1 195 ? -3.325 -0.438 -1.478 1.00 41.72 195 ALA A CA 1
ATOM 1423 C C . ALA A 1 195 ? -4.022 -1.809 -1.527 1.00 41.72 195 ALA A C 1
ATOM 1425 O O . ALA A 1 195 ? -3.500 -2.834 -1.105 1.00 41.72 195 ALA A O 1
ATOM 1426 N N . GLY A 1 196 ? -5.220 -1.809 -2.107 1.00 44.75 196 GLY A N 1
ATOM 1427 C CA . GLY A 1 196 ? -5.778 -2.975 -2.797 1.00 44.75 196 GLY A CA 1
ATOM 1428 C C . GLY A 1 196 ? -5.484 -2.967 -4.304 1.00 44.75 196 GLY A C 1
ATOM 1429 O O . GLY A 1 196 ? -5.855 -3.908 -4.988 1.00 44.75 196 GLY A O 1
ATOM 1430 N N . ASN A 1 197 ? -4.843 -1.907 -4.826 1.00 50.62 197 ASN A N 1
ATOM 1431 C CA . ASN A 1 197 ? -4.678 -1.645 -6.264 1.00 50.62 197 ASN A CA 1
ATOM 1432 C C . ASN A 1 197 ? -3.411 -0.830 -6.589 1.00 50.62 197 ASN A C 1
ATOM 1434 O O . ASN A 1 197 ? -3.473 0.152 -7.330 1.00 50.62 197 ASN A O 1
ATOM 1438 N N . ARG A 1 198 ? -2.249 -1.161 -6.018 1.00 64.06 198 ARG A N 1
ATOM 1439 C CA . ARG A 1 198 ? -0.999 -0.481 -6.404 1.00 64.06 198 ARG A CA 1
ATOM 1440 C C . ARG A 1 198 ? 0.081 -1.465 -6.788 1.00 64.06 198 ARG A C 1
ATOM 1442 O O . ARG A 1 198 ? 1.108 -1.591 -6.137 1.00 64.06 198 ARG A O 1
ATOM 1449 N N . ASN A 1 199 ? -0.186 -2.109 -7.917 1.00 74.00 199 ASN A N 1
ATOM 1450 C CA . ASN A 1 199 ? 0.855 -2.562 -8.821 1.00 74.00 199 ASN A CA 1
ATOM 1451 C C . ASN A 1 199 ? 1.988 -1.519 -8.874 1.00 74.00 199 ASN A C 1
ATOM 1453 O O . ASN A 1 199 ? 1.711 -0.319 -8.968 1.00 74.00 199 ASN A O 1
ATOM 1457 N N . LEU A 1 200 ? 3.245 -1.967 -8.827 1.00 77.75 200 LEU A N 1
ATOM 1458 C CA . LEU A 1 200 ? 4.413 -1.172 -9.180 1.00 77.75 200 LEU A CA 1
ATOM 1459 C C . LEU A 1 200 ? 4.086 -0.370 -10.444 1.00 77.75 200 LEU A C 1
ATOM 1461 O O . LEU A 1 200 ? 3.762 -0.930 -11.489 1.00 77.75 200 LEU A O 1
ATOM 1465 N N . ALA A 1 201 ? 4.132 0.955 -10.340 1.00 80.88 201 ALA A N 1
ATOM 1466 C CA . ALA A 1 201 ? 3.898 1.814 -11.487 1.00 80.88 201 ALA A CA 1
ATOM 1467 C C . ALA A 1 201 ? 5.167 1.808 -12.336 1.00 80.88 201 ALA A C 1
ATOM 1469 O O . ALA A 1 201 ? 6.142 2.477 -11.990 1.00 80.88 201 ALA A O 1
ATOM 1470 N N . ILE A 1 202 ? 5.164 1.024 -13.412 1.00 85.81 202 ILE A N 1
ATOM 1471 C CA . ILE A 1 202 ? 6.265 0.960 -14.372 1.00 85.81 202 ILE A CA 1
ATOM 1472 C C . ILE A 1 202 ? 5.794 1.581 -15.684 1.00 85.81 202 ILE A C 1
ATOM 1474 O O . ILE A 1 202 ? 4.801 1.154 -16.267 1.00 85.81 202 ILE A O 1
ATOM 1478 N N . SER A 1 203 ? 6.495 2.618 -16.126 1.00 87.44 203 SER A N 1
ATOM 1479 C CA . SER A 1 203 ? 6.235 3.343 -17.364 1.00 87.44 203 SER A CA 1
ATOM 1480 C C . SER A 1 203 ? 7.544 3.846 -17.953 1.00 87.44 203 SER A C 1
ATOM 1482 O O . SER A 1 203 ? 8.384 4.402 -17.251 1.00 87.44 203 SER A O 1
ATOM 1484 N N . PHE A 1 204 ? 7.685 3.709 -19.266 1.00 89.12 204 PHE A N 1
ATOM 1485 C CA . PHE A 1 204 ? 8.837 4.189 -20.025 1.00 89.12 204 PHE A CA 1
ATOM 1486 C C . PHE A 1 204 ? 8.522 5.517 -20.739 1.00 89.12 204 PHE A C 1
ATOM 1488 O O . PHE A 1 204 ? 8.962 5.768 -21.858 1.00 89.12 204 PHE A O 1
ATOM 1495 N N . ALA A 1 205 ? 7.727 6.383 -20.099 1.00 88.38 205 ALA A N 1
ATOM 1496 C CA . ALA A 1 205 ? 7.304 7.669 -20.659 1.00 88.38 205 ALA A CA 1
ATOM 1497 C C . ALA A 1 205 ? 8.455 8.669 -20.861 1.00 88.38 205 ALA A C 1
ATOM 1499 O O . ALA A 1 205 ? 8.375 9.538 -21.726 1.00 88.38 205 ALA A O 1
ATOM 1500 N N . ALA A 1 206 ? 9.532 8.561 -20.081 1.00 87.12 206 ALA A N 1
ATOM 1501 C CA . ALA A 1 206 ? 10.657 9.481 -20.180 1.00 87.12 206 ALA A CA 1
ATOM 1502 C C . ALA A 1 206 ? 11.481 9.268 -21.461 1.00 87.12 206 ALA A C 1
ATOM 1504 O O . ALA A 1 206 ? 11.636 8.150 -21.960 1.00 87.12 206 ALA A O 1
ATOM 1505 N N . ALA A 1 207 ? 12.093 10.344 -21.958 1.00 84.69 207 ALA A N 1
ATOM 1506 C CA . ALA A 1 207 ? 13.089 10.253 -23.018 1.00 84.69 207 ALA A CA 1
ATOM 1507 C C . ALA A 1 207 ? 14.272 9.343 -22.598 1.00 84.69 207 ALA A C 1
ATOM 1509 O O . ALA A 1 207 ? 14.702 9.383 -21.433 1.00 84.69 207 ALA A O 1
ATOM 1510 N N . PRO A 1 208 ? 14.834 8.547 -23.530 1.00 82.12 208 PRO A N 1
ATOM 1511 C CA . PRO A 1 208 ? 14.557 8.540 -24.976 1.00 82.12 208 PRO A CA 1
ATOM 1512 C C . PRO A 1 208 ? 13.395 7.632 -25.417 1.00 82.12 208 PRO A C 1
ATOM 1514 O O . PRO A 1 208 ? 13.062 7.621 -26.598 1.00 82.12 208 PRO A O 1
ATOM 1517 N N . ASN A 1 209 ? 12.781 6.880 -24.500 1.00 84.88 209 ASN A N 1
ATOM 1518 C CA . ASN A 1 209 ? 11.698 5.951 -24.827 1.00 84.88 209 ASN A CA 1
ATOM 1519 C C . ASN A 1 209 ? 10.401 6.679 -25.222 1.00 84.88 209 ASN A C 1
ATOM 1521 O O . ASN A 1 209 ? 9.672 6.194 -26.078 1.00 84.88 209 ASN A O 1
ATOM 1525 N N . ASN A 1 210 ? 10.123 7.859 -24.652 1.00 87.12 210 ASN A N 1
ATOM 1526 C CA . ASN A 1 210 ? 8.967 8.701 -25.010 1.00 87.12 210 ASN A CA 1
ATOM 1527 C C . ASN A 1 210 ? 7.628 7.930 -25.028 1.00 87.12 210 ASN A C 1
ATOM 1529 O O . ASN A 1 210 ? 6.783 8.148 -25.894 1.00 87.12 210 ASN A O 1
ATOM 1533 N N . GLY A 1 211 ? 7.452 6.995 -24.089 1.00 86.75 211 GLY A N 1
ATOM 1534 C CA . GLY A 1 211 ? 6.261 6.148 -23.982 1.00 86.75 211 GLY A CA 1
ATOM 1535 C C . GLY A 1 211 ? 6.377 4.790 -24.673 1.00 86.75 211 GLY A C 1
ATOM 1536 O O . GLY A 1 211 ? 5.476 3.970 -24.522 1.00 86.75 211 GLY A O 1
ATOM 1537 N N . SER A 1 212 ? 7.470 4.512 -25.387 1.00 84.31 212 SER A N 1
ATOM 1538 C CA . SER A 1 212 ? 7.740 3.183 -25.930 1.00 84.31 212 SER A CA 1
ATOM 1539 C C . SER A 1 212 ? 8.264 2.241 -24.848 1.00 84.31 212 SER A C 1
ATOM 1541 O O . SER A 1 212 ? 9.101 2.604 -24.024 1.00 84.31 212 SER A O 1
ATOM 1543 N N . GLY A 1 213 ? 7.826 0.991 -24.893 1.00 87.88 213 GLY A N 1
ATOM 1544 C CA . GLY A 1 213 ? 8.365 -0.066 -24.052 1.00 87.88 213 GLY A CA 1
ATOM 1545 C C . GLY A 1 213 ? 7.365 -0.619 -23.054 1.00 87.88 213 GLY A C 1
ATOM 1546 O O . GLY A 1 213 ? 6.419 0.050 -22.646 1.00 87.88 213 GLY A O 1
ATOM 1547 N N . VAL A 1 214 ? 7.569 -1.878 -22.683 1.00 89.62 214 VAL A N 1
ATOM 1548 C CA . VAL A 1 214 ? 6.660 -2.629 -21.814 1.00 89.62 214 VAL A CA 1
ATOM 1549 C C . VAL A 1 214 ? 7.475 -3.487 -20.859 1.00 89.62 214 VAL A C 1
ATOM 1551 O O . VAL A 1 214 ? 8.489 -4.063 -21.255 1.00 89.62 214 VAL A O 1
ATOM 1554 N N . TYR A 1 215 ? 7.011 -3.567 -19.612 1.00 91.19 215 TYR A N 1
ATOM 1555 C CA . TYR A 1 215 ? 7.451 -4.558 -18.640 1.00 91.19 215 TYR A CA 1
ATOM 1556 C C . TYR A 1 215 ? 6.350 -5.605 -18.472 1.00 91.19 215 TYR A C 1
ATOM 1558 O O . TYR A 1 215 ? 5.216 -5.255 -18.154 1.00 91.19 215 TYR A O 1
ATOM 1566 N N . SER A 1 216 ? 6.672 -6.875 -18.712 1.00 91.88 216 SER A N 1
ATOM 1567 C CA . SER A 1 216 ? 5.683 -7.965 -18.722 1.00 91.88 216 SER A CA 1
ATOM 1568 C C . SER A 1 216 ? 5.508 -8.675 -17.376 1.00 91.88 216 SER A C 1
ATOM 1570 O O . SER A 1 216 ? 4.812 -9.685 -17.313 1.00 91.88 216 SER A O 1
ATOM 1572 N N . GLY A 1 217 ? 6.225 -8.243 -16.338 1.00 87.69 217 GLY A N 1
ATOM 1573 C CA . GLY A 1 217 ? 6.277 -8.956 -15.064 1.00 87.69 217 GLY A CA 1
ATOM 1574 C C . GLY A 1 217 ? 5.091 -8.640 -14.174 1.00 87.69 217 GLY A C 1
ATOM 1575 O O . GLY A 1 217 ? 4.350 -7.682 -14.412 1.00 87.69 217 GLY A O 1
ATOM 1576 N N . ALA A 1 218 ? 4.948 -9.433 -13.116 1.00 85.12 218 ALA A N 1
ATOM 1577 C CA . ALA A 1 218 ? 4.026 -9.089 -12.053 1.00 85.12 218 ALA A CA 1
ATOM 1578 C C . ALA A 1 218 ? 4.433 -7.742 -11.434 1.00 85.12 218 ALA A C 1
ATOM 1580 O O . ALA A 1 218 ? 5.599 -7.342 -11.425 1.00 85.12 218 ALA A O 1
ATOM 1581 N N . LEU A 1 219 ? 3.419 -6.994 -11.010 1.00 81.88 219 LEU A N 1
ATOM 1582 C CA . LEU A 1 219 ? 3.589 -5.671 -10.418 1.00 81.88 219 LEU A CA 1
ATOM 1583 C C . LEU A 1 219 ? 3.170 -5.666 -8.942 1.00 81.88 219 LEU A C 1
ATOM 1585 O O . LEU A 1 219 ? 3.327 -4.660 -8.262 1.00 81.88 219 LEU A O 1
ATOM 1589 N N . ASN A 1 220 ? 2.614 -6.765 -8.441 1.00 79.00 220 ASN A N 1
ATOM 1590 C CA . ASN A 1 220 ? 2.066 -6.915 -7.093 1.00 79.00 220 ASN A CA 1
ATOM 1591 C C . ASN A 1 220 ? 2.799 -7.978 -6.259 1.00 79.00 220 ASN A C 1
ATOM 1593 O O . ASN A 1 220 ? 2.324 -8.362 -5.192 1.00 79.00 220 ASN A O 1
ATOM 1597 N N . ASP A 1 221 ? 3.945 -8.449 -6.738 1.00 78.00 221 ASP A N 1
ATOM 1598 C CA . ASP A 1 221 ? 4.835 -9.390 -6.074 1.00 78.00 221 ASP A CA 1
ATOM 1599 C C . ASP A 1 221 ? 6.042 -8.643 -5.491 1.00 78.00 221 ASP A C 1
ATOM 1601 O O . ASP A 1 221 ? 7.182 -8.911 -5.840 1.00 78.00 221 ASP A O 1
ATOM 1605 N N . TYR A 1 222 ? 5.806 -7.644 -4.643 1.00 75.75 222 TYR A N 1
ATOM 1606 C CA . TYR A 1 222 ? 6.861 -6.779 -4.095 1.00 75.75 222 TYR A CA 1
ATOM 1607 C C . TYR A 1 222 ? 7.196 -7.064 -2.624 1.00 75.75 222 TYR A C 1
ATOM 1609 O O . TYR A 1 222 ? 8.062 -6.394 -2.060 1.00 75.75 222 TYR A O 1
ATOM 1617 N N . LEU A 1 223 ? 6.510 -8.011 -1.971 1.00 78.56 223 LEU A N 1
ATOM 1618 C CA . LEU A 1 223 ? 6.823 -8.365 -0.586 1.00 78.56 223 LEU A CA 1
ATOM 1619 C C . LEU A 1 223 ? 8.064 -9.268 -0.518 1.00 78.56 223 LEU A C 1
ATOM 1621 O O . LEU A 1 223 ? 8.197 -10.166 -1.353 1.00 78.56 223 LEU A O 1
ATOM 1625 N N . PRO A 1 224 ? 8.937 -9.096 0.494 1.00 78.38 224 PRO A N 1
ATOM 1626 C CA . PRO A 1 224 ? 10.112 -9.950 0.679 1.00 78.38 224 PRO A CA 1
ATOM 1627 C C . PRO A 1 224 ? 9.799 -11.443 0.838 1.00 78.38 224 PRO A C 1
ATOM 1629 O O . PRO A 1 224 ? 10.612 -12.277 0.450 1.00 78.38 224 PRO A O 1
ATOM 1632 N N . SER A 1 225 ? 8.648 -11.799 1.416 1.00 82.75 225 SER A N 1
ATOM 1633 C CA . SER A 1 225 ? 8.234 -13.198 1.588 1.00 82.75 225 SER A CA 1
ATOM 1634 C C . SER A 1 225 ? 7.668 -13.856 0.330 1.00 82.75 225 SER A C 1
ATOM 1636 O O . SER A 1 225 ? 7.525 -15.080 0.290 1.00 82.75 225 SER A O 1
ATOM 1638 N N . GLN A 1 226 ? 7.299 -13.068 -0.681 1.00 79.50 226 GLN A N 1
ATOM 1639 C CA . GLN A 1 226 ? 6.746 -13.594 -1.921 1.00 79.50 226 GLN A CA 1
ATOM 1640 C C . GLN A 1 226 ? 7.865 -14.130 -2.812 1.00 79.50 226 GLN A C 1
ATOM 1642 O O . GLN A 1 226 ? 8.971 -13.598 -2.856 1.00 79.50 226 GLN A O 1
ATOM 1647 N N . THR A 1 227 ? 7.563 -15.167 -3.588 1.00 78.50 227 THR A N 1
ATOM 1648 C CA . THR A 1 227 ? 8.422 -15.556 -4.708 1.00 78.50 227 THR A CA 1
ATOM 1649 C C . THR A 1 227 ? 8.188 -14.580 -5.856 1.00 78.50 227 THR A C 1
ATOM 1651 O O . THR A 1 227 ? 7.188 -14.684 -6.566 1.00 78.50 227 THR A O 1
ATOM 1654 N N . ASN A 1 228 ? 9.090 -13.612 -6.015 1.00 74.75 228 ASN A N 1
ATOM 1655 C CA . ASN A 1 228 ? 8.968 -12.597 -7.060 1.00 74.75 228 ASN A CA 1
ATOM 1656 C C . ASN A 1 228 ? 9.265 -13.222 -8.435 1.00 74.75 228 ASN A C 1
ATOM 1658 O O . ASN A 1 228 ? 10.278 -13.901 -8.621 1.00 74.75 228 ASN A O 1
ATOM 1662 N N . SER A 1 229 ? 8.381 -12.990 -9.401 1.00 79.00 229 SER A N 1
ATOM 1663 C CA . SER A 1 229 ? 8.497 -13.438 -10.787 1.00 79.00 229 SER A CA 1
ATOM 1664 C C . SER A 1 229 ? 8.761 -12.237 -11.687 1.00 79.00 229 SER A C 1
ATOM 1666 O O . SER A 1 229 ? 7.864 -11.469 -12.039 1.00 79.00 229 SER A O 1
ATOM 1668 N N . PHE A 1 230 ? 10.021 -12.077 -12.080 1.00 84.12 230 PHE A N 1
ATOM 1669 C CA . PHE A 1 230 ? 10.438 -10.938 -12.885 1.00 84.12 230 PHE A CA 1
ATOM 1670 C C . PHE A 1 230 ? 10.042 -11.072 -14.357 1.00 84.12 230 PHE A C 1
ATOM 1672 O O . PHE A 1 230 ? 10.062 -12.154 -14.942 1.00 84.12 230 PHE A O 1
ATOM 1679 N N . GLY A 1 231 ? 9.691 -9.936 -14.956 1.00 87.50 231 GLY A N 1
ATOM 1680 C CA . GLY A 1 231 ? 9.271 -9.843 -16.347 1.00 87.50 231 GLY A CA 1
ATOM 1681 C C . GLY A 1 231 ? 10.361 -9.426 -17.320 1.00 87.50 231 GLY A C 1
ATOM 1682 O O . GLY A 1 231 ? 11.491 -9.097 -16.954 1.00 87.50 231 GLY A O 1
ATOM 1683 N N . ASN A 1 232 ? 9.961 -9.373 -18.585 1.00 90.75 232 ASN A N 1
ATOM 1684 C CA . ASN A 1 232 ? 10.781 -8.902 -19.687 1.00 90.75 232 ASN A CA 1
ATOM 16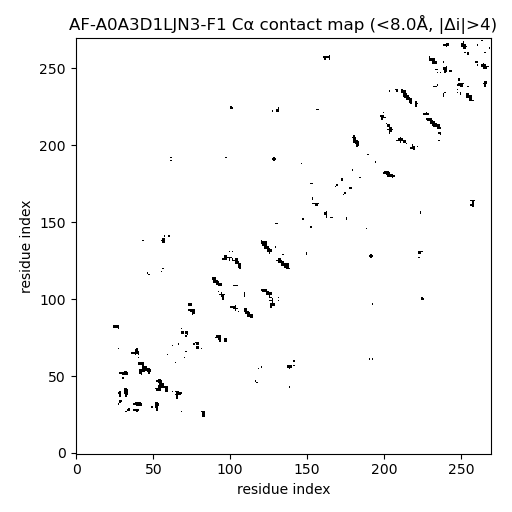85 C C . ASN A 1 232 ? 10.550 -7.414 -19.944 1.00 90.75 232 ASN A C 1
ATOM 1687 O O . ASN A 1 232 ? 9.421 -6.933 -19.859 1.00 90.75 232 ASN A O 1
ATOM 1691 N N . CYS A 1 233 ? 11.619 -6.716 -20.313 1.00 89.75 233 CYS A N 1
ATOM 1692 C CA . CYS A 1 233 ? 11.603 -5.346 -20.803 1.00 89.75 233 CYS A CA 1
ATOM 1693 C C . CYS A 1 233 ? 11.761 -5.365 -22.328 1.00 89.75 233 CYS A C 1
ATOM 1695 O O . CYS A 1 233 ? 12.832 -5.699 -22.839 1.00 89.75 233 CYS A O 1
ATOM 1697 N N . THR A 1 234 ? 10.717 -4.983 -23.060 1.00 89.25 234 THR A N 1
ATOM 1698 C CA . THR A 1 234 ? 10.703 -4.965 -24.537 1.00 89.25 234 THR A CA 1
ATOM 1699 C C . THR A 1 234 ? 10.420 -3.570 -25.074 1.00 89.25 234 THR A C 1
ATOM 1701 O O . THR A 1 234 ? 9.853 -2.757 -24.352 1.00 89.25 234 THR A O 1
ATOM 1704 N N . ALA A 1 235 ? 10.752 -3.307 -26.345 1.00 85.44 235 ALA A N 1
ATOM 1705 C CA . ALA A 1 235 ? 10.477 -2.036 -27.033 1.00 85.44 235 ALA A CA 1
ATOM 1706 C C . ALA A 1 235 ? 11.062 -0.786 -26.335 1.00 85.44 235 ALA A C 1
ATOM 1708 O O . ALA A 1 235 ? 10.523 0.318 -26.445 1.00 85.44 235 ALA A O 1
ATOM 1709 N N . THR A 1 236 ? 12.181 -0.955 -25.622 1.00 84.69 236 THR A N 1
ATOM 1710 C CA . THR A 1 236 ? 12.942 0.141 -25.016 1.00 84.69 236 THR A CA 1
ATOM 1711 C C . THR A 1 236 ? 14.160 0.480 -25.874 1.00 84.69 236 THR A C 1
ATOM 1713 O O . THR A 1 236 ? 14.861 -0.397 -26.376 1.00 84.69 236 THR A O 1
ATOM 1716 N N . TYR A 1 237 ? 14.452 1.769 -26.013 1.00 81.69 237 TYR A N 1
ATOM 1717 C CA . TYR A 1 237 ? 15.637 2.286 -26.694 1.00 81.69 237 TYR A CA 1
ATOM 1718 C C . TYR A 1 237 ? 16.933 1.728 -26.089 1.00 81.69 237 TYR A C 1
ATOM 1720 O O . TYR A 1 237 ? 17.830 1.301 -26.816 1.00 81.69 237 TYR A O 1
ATOM 1728 N N . CYS A 1 238 ? 17.017 1.690 -24.755 1.00 80.50 238 CYS A N 1
ATOM 1729 C CA . CYS A 1 238 ? 18.222 1.276 -24.032 1.00 80.50 238 CYS A CA 1
ATOM 1730 C C . CYS A 1 238 ? 18.557 -0.216 -24.186 1.00 80.50 238 CYS A C 1
ATOM 1732 O O . CYS A 1 238 ? 19.713 -0.583 -24.012 1.00 80.50 238 CYS A O 1
ATOM 1734 N N . HIS A 1 239 ? 17.577 -1.068 -24.507 1.00 85.06 239 HIS A N 1
ATOM 1735 C CA . HIS A 1 239 ? 17.783 -2.498 -24.770 1.00 85.06 239 HIS A CA 1
ATOM 1736 C C . HIS A 1 239 ? 17.548 -2.830 -26.248 1.00 85.06 239 HIS A C 1
ATOM 1738 O O . HIS A 1 239 ? 17.002 -3.877 -26.578 1.00 85.06 239 HIS A O 1
ATOM 1744 N N . SER A 1 240 ? 17.912 -1.915 -27.144 1.00 80.56 240 SER A N 1
ATOM 1745 C CA . SER A 1 240 ? 17.929 -2.150 -28.589 1.00 80.56 240 SER A CA 1
ATOM 1746 C C . SER A 1 240 ? 19.337 -2.578 -29.041 1.00 80.56 240 SER A C 1
ATOM 1748 O O . SER A 1 240 ? 20.308 -2.341 -28.317 1.00 80.56 240 SER A O 1
ATOM 1750 N N . PRO A 1 241 ? 19.505 -3.169 -30.237 1.00 76.19 241 PRO A N 1
ATOM 1751 C CA . PRO A 1 241 ? 20.809 -3.618 -30.726 1.00 76.19 241 PRO A CA 1
ATOM 1752 C C . PRO A 1 241 ? 21.739 -2.472 -31.173 1.00 76.19 241 PRO A C 1
ATOM 1754 O O . PRO A 1 241 ? 22.816 -2.713 -31.713 1.00 76.19 241 PRO A O 1
ATOM 1757 N N . GLY A 1 242 ? 21.334 -1.206 -31.006 1.00 70.44 242 GLY A N 1
ATOM 1758 C CA . GLY A 1 242 ? 22.125 -0.024 -31.377 1.00 70.44 242 GLY A CA 1
ATOM 1759 C C . GLY A 1 242 ? 22.253 0.231 -32.887 1.00 70.44 242 GLY A C 1
ATOM 1760 O O . GLY A 1 242 ? 22.646 1.320 -33.296 1.00 70.44 242 GLY A O 1
ATOM 1761 N N . THR A 1 243 ? 21.872 -0.725 -33.735 1.00 69.44 243 THR A N 1
ATOM 1762 C CA . THR A 1 243 ? 21.838 -0.596 -35.195 1.00 69.44 243 THR A CA 1
ATOM 1763 C C . THR A 1 243 ? 20.457 -0.113 -35.629 1.00 69.44 243 THR A C 1
ATOM 1765 O O . THR A 1 243 ? 19.533 -0.894 -35.842 1.00 69.44 243 THR A O 1
ATOM 1768 N N . LYS A 1 244 ? 20.259 1.205 -35.707 1.00 61.88 244 LYS A N 1
ATOM 1769 C CA . LYS A 1 244 ? 18.954 1.790 -36.047 1.00 61.88 244 LYS A CA 1
ATOM 1770 C C . LYS A 1 244 ? 18.668 1.662 -37.553 1.00 61.88 244 LYS A C 1
ATOM 1772 O O . LYS A 1 244 ? 18.997 2.566 -38.311 1.00 61.88 244 LYS A O 1
ATOM 1777 N N . SER A 1 245 ? 18.051 0.558 -37.986 1.00 62.44 245 SER A N 1
ATOM 1778 C CA . SER A 1 245 ? 17.499 0.425 -39.353 1.00 62.44 245 SER A CA 1
ATOM 1779 C C . SER A 1 245 ? 15.994 0.726 -39.439 1.00 62.44 245 SER A C 1
ATOM 1781 O O . SER A 1 245 ? 15.480 0.942 -40.532 1.00 62.44 245 SER A O 1
ATOM 1783 N N . ALA A 1 246 ? 15.300 0.805 -38.295 1.00 64.06 246 ALA A N 1
ATOM 1784 C CA . ALA A 1 246 ? 13.892 1.189 -38.154 1.00 64.06 246 ALA A CA 1
ATOM 1785 C C . ALA A 1 246 ? 13.664 2.014 -36.866 1.00 64.06 246 ALA A C 1
ATOM 1787 O O . ALA A 1 246 ? 14.600 2.260 -36.099 1.00 64.06 246 ALA A O 1
ATOM 1788 N N . SER A 1 247 ? 12.419 2.437 -36.599 1.00 63.09 247 SER A N 1
ATOM 1789 C CA . SER A 1 247 ? 12.044 3.157 -35.365 1.00 63.09 247 SER A CA 1
ATOM 1790 C C . SER A 1 247 ? 12.350 2.363 -34.082 1.00 63.09 247 SER A C 1
ATOM 1792 O O . SER A 1 247 ? 12.616 2.973 -33.049 1.00 63.09 247 SER A O 1
ATOM 1794 N N . PHE A 1 248 ? 12.372 1.027 -34.158 1.00 67.31 248 PHE A N 1
ATOM 1795 C CA . PHE A 1 248 ? 12.882 0.110 -33.135 1.00 67.31 248 PHE A CA 1
ATOM 1796 C C . PHE A 1 248 ? 13.351 -1.191 -33.800 1.00 67.31 248 PHE A C 1
ATOM 1798 O O . PHE A 1 248 ? 12.644 -1.718 -34.655 1.00 67.31 248 PHE A O 1
ATOM 1805 N N . ASN A 1 249 ? 14.495 -1.721 -33.365 1.00 74.56 249 ASN A N 1
ATOM 1806 C CA . ASN A 1 249 ? 14.922 -3.087 -33.663 1.00 74.56 249 ASN A CA 1
ATOM 1807 C C . ASN A 1 249 ? 14.973 -3.878 -32.348 1.00 74.56 249 ASN A C 1
ATOM 1809 O O . ASN A 1 249 ? 15.498 -3.346 -31.364 1.00 74.56 249 ASN A O 1
ATOM 1813 N N . PRO A 1 250 ? 14.436 -5.112 -32.293 1.00 75.69 250 PRO A N 1
ATOM 1814 C CA . PRO A 1 250 ? 14.524 -5.935 -31.094 1.00 75.69 250 PRO A CA 1
ATOM 1815 C C . PRO A 1 250 ? 15.980 -6.332 -30.805 1.00 75.69 250 PRO A C 1
ATOM 1817 O O . PRO A 1 250 ? 16.754 -6.517 -31.747 1.00 75.69 250 PRO A O 1
ATOM 1820 N N . PRO A 1 251 ? 16.373 -6.460 -29.525 1.00 79.94 251 PRO A N 1
ATOM 1821 C CA . PRO A 1 251 ? 17.677 -7.011 -29.175 1.00 79.94 251 PRO A CA 1
ATOM 1822 C C . PRO A 1 251 ? 17.764 -8.490 -29.576 1.00 79.94 251 PRO A C 1
ATOM 1824 O O . PRO A 1 251 ? 16.744 -9.178 -29.663 1.00 79.94 251 PRO A O 1
ATOM 1827 N N . ASN A 1 252 ? 18.986 -9.001 -29.748 1.00 82.94 252 ASN A N 1
ATOM 1828 C CA . ASN A 1 252 ? 19.223 -10.428 -30.006 1.00 82.94 252 ASN A CA 1
ATOM 1829 C C . ASN A 1 252 ? 18.797 -11.302 -28.818 1.00 82.94 252 ASN A C 1
ATOM 1831 O O . ASN A 1 252 ? 18.462 -12.471 -28.991 1.00 82.94 252 ASN A O 1
ATOM 1835 N N . GLN A 1 253 ? 18.819 -10.739 -27.608 1.00 87.62 253 GLN A N 1
ATOM 1836 C CA . GLN A 1 253 ? 18.302 -11.364 -26.397 1.00 87.62 253 GLN A CA 1
ATOM 1837 C C . GLN A 1 253 ? 17.354 -10.405 -25.685 1.00 87.62 253 GLN A C 1
ATOM 1839 O O . GLN A 1 253 ? 17.687 -9.248 -25.433 1.00 87.62 253 GLN A O 1
ATOM 1844 N N . ILE A 1 254 ? 16.168 -10.898 -25.333 1.00 87.94 254 ILE A N 1
ATOM 1845 C CA . ILE A 1 254 ? 15.197 -10.122 -24.564 1.00 87.94 254 ILE A CA 1
ATOM 1846 C C . ILE A 1 254 ? 15.762 -9.877 -23.163 1.00 87.94 254 ILE A C 1
ATOM 1848 O O . ILE A 1 254 ? 16.169 -10.808 -22.471 1.00 87.94 254 ILE A O 1
ATOM 1852 N N . ALA A 1 255 ? 15.770 -8.617 -22.737 1.00 89.25 255 ALA A N 1
ATOM 1853 C CA . ALA A 1 255 ? 16.217 -8.253 -21.404 1.00 89.25 255 ALA A CA 1
ATOM 1854 C C . ALA A 1 255 ? 15.160 -8.645 -20.361 1.00 89.25 255 ALA A C 1
ATOM 1856 O O . ALA A 1 255 ? 14.070 -8.072 -20.335 1.00 89.25 255 ALA A O 1
ATOM 1857 N N . THR A 1 256 ? 15.492 -9.578 -19.474 1.00 88.50 256 THR A N 1
ATOM 1858 C CA . THR A 1 256 ? 14.668 -9.941 -18.311 1.00 88.50 256 THR A CA 1
ATOM 1859 C C . THR A 1 256 ? 15.165 -9.206 -17.070 1.00 88.50 256 THR A C 1
ATOM 1861 O O . THR A 1 256 ? 16.370 -9.163 -16.807 1.00 88.50 256 THR A O 1
ATOM 1864 N N . TRP A 1 257 ? 14.258 -8.625 -16.284 1.00 86.75 257 TRP A N 1
ATOM 1865 C CA . TRP A 1 257 ? 14.624 -8.006 -15.009 1.00 86.75 257 TRP A CA 1
ATOM 1866 C C . TRP A 1 257 ? 15.173 -9.058 -14.034 1.00 86.75 257 TRP A C 1
ATOM 1868 O O . TRP A 1 257 ? 14.696 -10.186 -13.987 1.00 86.75 257 TRP A O 1
ATOM 1878 N N . GLY A 1 258 ? 16.230 -8.724 -13.293 1.00 81.75 258 GLY A N 1
ATOM 1879 C CA . GLY A 1 258 ? 16.997 -9.688 -12.495 1.00 81.75 258 GLY A CA 1
ATOM 1880 C C . GLY A 1 258 ? 17.894 -10.634 -13.312 1.00 81.75 258 GLY A C 1
ATOM 1881 O O . GLY A 1 258 ? 18.690 -11.356 -12.718 1.00 81.75 258 GLY A O 1
ATOM 1882 N N . GLY A 1 259 ? 17.801 -10.619 -14.646 1.00 81.56 259 GLY A N 1
ATOM 1883 C CA . GLY A 1 259 ? 18.643 -11.398 -15.550 1.00 81.56 259 GLY A CA 1
ATOM 1884 C C . GLY A 1 259 ? 19.972 -10.719 -15.897 1.00 81.56 259 GLY A C 1
ATOM 1885 O O . GLY A 1 259 ? 20.294 -9.626 -15.427 1.00 81.56 259 GLY A O 1
ATOM 1886 N N . THR A 1 260 ? 20.749 -11.378 -16.759 1.00 81.81 260 THR A N 1
ATOM 1887 C CA . THR A 1 260 ? 22.002 -10.844 -17.317 1.00 81.81 260 THR A CA 1
ATOM 1888 C C . THR A 1 260 ? 21.843 -10.620 -18.815 1.00 81.81 260 THR A C 1
ATOM 1890 O O . THR A 1 260 ? 21.367 -11.507 -19.515 1.00 81.81 260 THR A O 1
ATOM 1893 N N . LEU A 1 261 ? 22.284 -9.460 -19.304 1.00 80.31 261 LEU A N 1
ATOM 1894 C CA . LEU A 1 261 ? 22.386 -9.160 -20.731 1.00 80.31 261 LEU A CA 1
ATOM 1895 C C . LEU A 1 261 ? 23.855 -8.885 -21.066 1.00 80.31 261 LEU A C 1
ATOM 1897 O O . LEU A 1 261 ? 24.438 -7.918 -20.576 1.00 80.31 261 LEU A O 1
ATOM 1901 N N . GLY A 1 262 ? 24.467 -9.780 -21.840 1.00 82.00 262 GLY A N 1
ATOM 1902 C CA . GLY A 1 262 ? 25.853 -9.649 -22.295 1.00 82.00 262 GLY A CA 1
ATOM 1903 C C . GLY A 1 262 ? 25.966 -8.920 -23.635 1.00 82.00 262 GLY A C 1
ATOM 1904 O O . GLY A 1 262 ? 24.961 -8.599 -24.266 1.00 82.00 262 GLY A O 1
ATOM 1905 N N . CYS A 1 263 ? 27.198 -8.726 -24.114 1.00 83.56 263 CYS A N 1
ATOM 1906 C CA . CYS A 1 263 ? 27.468 -8.026 -25.375 1.00 83.56 263 CYS A CA 1
ATOM 1907 C C . CYS A 1 263 ? 26.714 -8.646 -26.561 1.00 83.56 263 CYS A C 1
ATOM 1909 O O . CYS A 1 263 ? 26.100 -7.920 -27.333 1.00 83.56 263 CYS A O 1
ATOM 1911 N N . ALA A 1 264 ? 26.684 -9.980 -26.656 1.00 83.88 264 ALA A N 1
ATOM 1912 C CA . ALA A 1 264 ? 25.974 -10.711 -27.711 1.00 83.88 264 ALA A CA 1
ATOM 1913 C C . ALA A 1 264 ? 24.438 -10.566 -27.647 1.00 83.88 264 ALA A C 1
ATOM 1915 O O . ALA A 1 264 ? 23.737 -10.848 -28.617 1.00 83.88 264 ALA A O 1
ATOM 1916 N N . GLY A 1 265 ? 23.899 -10.125 -26.506 1.00 82.31 265 GLY A N 1
ATOM 1917 C CA . GLY A 1 265 ? 22.474 -9.843 -26.357 1.00 82.31 265 GLY A CA 1
ATOM 1918 C C . GLY A 1 265 ? 22.034 -8.581 -27.095 1.00 82.31 265 GLY A C 1
ATOM 1919 O O . GLY A 1 265 ? 20.889 -8.499 -27.536 1.00 82.31 265 GLY A O 1
ATOM 1920 N N . CYS A 1 266 ? 22.954 -7.635 -27.294 1.00 80.19 266 CYS A N 1
ATOM 1921 C CA . CYS A 1 266 ? 22.711 -6.407 -28.051 1.00 80.19 266 CYS A CA 1
ATOM 1922 C C . CYS A 1 266 ? 23.391 -6.435 -29.425 1.00 80.19 266 CYS A C 1
ATOM 1924 O O . CYS A 1 266 ? 22.813 -6.000 -30.413 1.00 80.19 266 CYS A O 1
ATOM 1926 N N . HIS A 1 267 ? 24.609 -6.959 -29.506 1.00 79.25 267 HIS A N 1
ATOM 1927 C CA . HIS A 1 267 ? 25.401 -7.004 -30.729 1.00 79.25 267 HIS A CA 1
ATOM 1928 C C . HIS A 1 267 ? 25.298 -8.381 -31.370 1.00 79.25 267 HIS A C 1
ATOM 1930 O O . HIS A 1 267 ? 25.321 -9.391 -30.669 1.00 79.25 267 HIS A O 1
ATOM 1936 N N . ALA A 1 268 ? 25.172 -8.436 -32.698 1.00 69.94 268 ALA A N 1
ATOM 1937 C CA . ALA A 1 268 ? 25.284 -9.706 -33.403 1.00 69.94 268 ALA A CA 1
ATOM 1938 C C . ALA A 1 268 ? 26.645 -10.327 -33.062 1.00 69.94 268 ALA A C 1
ATOM 1940 O O . ALA A 1 268 ? 27.669 -9.646 -33.145 1.00 69.94 268 ALA A O 1
ATOM 1941 N N . ALA A 1 269 ? 26.643 -11.589 -32.630 1.00 62.47 269 ALA A N 1
ATOM 1942 C CA . ALA A 1 269 ? 27.876 -12.349 -32.522 1.00 62.47 269 ALA A CA 1
ATOM 1943 C C . ALA A 1 269 ? 28.403 -12.528 -33.950 1.00 62.47 269 ALA A C 1
ATOM 1945 O O . ALA A 1 269 ? 27.745 -13.168 -34.768 1.00 62.47 269 ALA A O 1
ATOM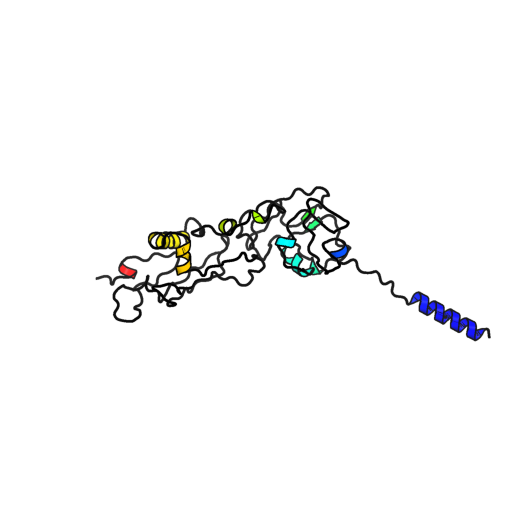 1946 N N . THR A 1 270 ? 29.512 -11.863 -34.257 1.00 53.56 270 THR A N 1
ATOM 1947 C CA . THR A 1 270 ? 30.281 -12.097 -35.483 1.00 53.56 270 THR A CA 1
ATOM 1948 C C . THR A 1 270 ? 30.907 -13.475 -35.449 1.00 53.56 270 THR A C 1
ATOM 1950 O O . THR A 1 270 ? 31.483 -13.796 -34.382 1.00 53.56 270 THR A O 1
#